Protein AF-A0A1I7W0Z1-F1 (afdb_monomer_lite)

Sequence (205 aa):
MALSQTERLINWLKEVAVRRSLVEHATKREFLQMMGTTKLHGCYRLYAGKTYGRLFWLLVAISTGVIFVIVLAELTKQYRAENITTQVKIVYDYADGPSLTICSHNPVRRNYIEELKRTTTFSDELLMYLLHIFLRPEGLVKMDVMDMDNLCDGERLLQDYMFTYKNFTVESFVKEARFCFKNLVIQSENSSSRSFNFFTYLVKD

Structure (mmCIF, N/CA/C/O backbone):
data_AF-A0A1I7W0Z1-F1
#
_entry.id   AF-A0A1I7W0Z1-F1
#
loop_
_atom_site.group_PDB
_atom_site.id
_atom_site.type_symbol
_atom_site.label_atom_id
_atom_site.label_alt_id
_atom_site.label_comp_id
_atom_site.label_asym_id
_atom_site.label_entity_id
_atom_site.label_seq_id
_atom_site.pdbx_PDB_ins_code
_atom_site.Cartn_x
_atom_site.Cartn_y
_atom_site.Cartn_z
_atom_site.occupancy
_atom_site.B_iso_or_equiv
_atom_site.auth_seq_id
_atom_site.auth_comp_id
_atom_site.auth_asym_id
_atom_site.auth_atom_id
_atom_site.pdbx_PDB_model_num
ATOM 1 N N . MET A 1 1 ? 79.165 5.172 -55.769 1.00 50.56 1 MET A N 1
ATOM 2 C CA . MET A 1 1 ? 78.633 6.527 -55.512 1.00 50.56 1 MET A CA 1
ATOM 3 C C . MET A 1 1 ? 77.780 6.430 -54.251 1.00 50.56 1 MET A C 1
ATOM 5 O O . MET A 1 1 ? 76.773 5.736 -54.281 1.00 50.56 1 MET A O 1
ATOM 9 N N . ALA A 1 2 ? 78.261 6.940 -53.112 1.00 60.88 2 ALA A N 1
ATOM 10 C CA . ALA A 1 2 ? 77.572 6.816 -51.824 1.00 60.88 2 ALA A CA 1
ATOM 11 C C . ALA A 1 2 ? 76.527 7.936 -51.693 1.00 60.88 2 ALA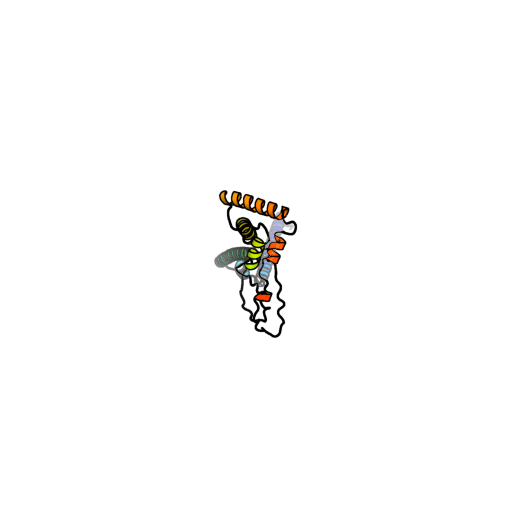 A C 1
ATOM 13 O O . ALA A 1 2 ? 76.875 9.101 -51.861 1.00 60.88 2 ALA A O 1
ATOM 14 N N . LEU A 1 3 ? 75.265 7.575 -51.437 1.00 63.72 3 LEU A N 1
ATOM 15 C CA . LEU A 1 3 ? 74.168 8.526 -51.210 1.00 63.72 3 LEU A CA 1
ATOM 16 C C . LEU A 1 3 ? 74.485 9.438 -50.018 1.00 63.72 3 LEU A C 1
ATOM 18 O O . LEU A 1 3 ? 74.957 8.969 -48.976 1.00 63.72 3 LEU A O 1
ATOM 22 N N . SER A 1 4 ? 74.198 10.729 -50.170 1.00 78.75 4 SER A N 1
ATOM 23 C CA . SER A 1 4 ? 74.398 11.721 -49.113 1.00 78.75 4 SER A CA 1
ATOM 24 C C . SER A 1 4 ? 73.475 11.438 -47.914 1.00 78.75 4 SER A C 1
ATOM 26 O O . SER A 1 4 ? 72.399 10.848 -48.046 1.00 78.75 4 SER A O 1
ATOM 28 N N . GLN A 1 5 ? 73.892 11.828 -46.704 1.00 79.81 5 GLN A N 1
ATOM 29 C CA . GLN A 1 5 ? 73.129 11.574 -45.466 1.00 79.81 5 GLN A CA 1
ATOM 30 C C . GLN A 1 5 ? 71.703 12.159 -45.511 1.00 79.81 5 GLN A C 1
ATOM 32 O O . GLN A 1 5 ? 70.774 11.590 -44.938 1.00 79.81 5 GLN A O 1
ATOM 37 N N . THR A 1 6 ? 71.511 13.256 -46.243 1.00 81.31 6 THR A N 1
ATOM 38 C CA . THR A 1 6 ? 70.214 13.907 -46.460 1.00 81.31 6 THR A CA 1
ATOM 39 C C . THR A 1 6 ? 69.279 13.066 -47.332 1.00 81.31 6 THR A C 1
ATOM 41 O O . THR A 1 6 ? 68.107 12.914 -46.995 1.00 81.31 6 THR A O 1
ATOM 44 N N . GLU A 1 7 ? 69.778 12.435 -48.396 1.00 84.94 7 GLU A N 1
ATOM 45 C CA . GLU A 1 7 ? 68.970 11.552 -49.252 1.00 84.94 7 GLU A CA 1
ATOM 46 C C . GLU A 1 7 ? 68.527 10.278 -48.516 1.00 84.94 7 GLU A C 1
ATOM 48 O O . GLU A 1 7 ? 67.415 9.788 -48.726 1.00 84.94 7 GLU A O 1
ATOM 53 N N . ARG A 1 8 ? 69.354 9.766 -47.592 1.00 83.38 8 ARG A N 1
ATOM 54 C CA . ARG A 1 8 ? 68.981 8.630 -46.727 1.00 83.38 8 ARG A CA 1
ATOM 55 C C . ARG A 1 8 ? 67.839 8.990 -45.773 1.00 83.38 8 ARG A C 1
ATOM 57 O O . ARG A 1 8 ? 66.911 8.198 -45.621 1.00 83.38 8 ARG A O 1
ATOM 64 N N . LEU A 1 9 ? 67.876 10.183 -45.179 1.00 86.19 9 LEU A N 1
ATOM 65 C CA . LEU A 1 9 ? 66.814 10.700 -44.306 1.00 86.19 9 LEU A CA 1
ATOM 66 C C . LEU A 1 9 ? 65.493 10.913 -45.057 1.00 86.19 9 LEU A C 1
ATOM 68 O O . LEU A 1 9 ? 64.436 10.518 -44.566 1.00 86.19 9 LEU A O 1
ATOM 72 N N . ILE A 1 10 ? 65.549 11.484 -46.263 1.00 88.12 10 ILE A N 1
ATOM 73 C CA . ILE A 1 10 ? 64.362 11.707 -47.101 1.00 88.12 10 ILE A CA 1
ATOM 74 C C . ILE A 1 10 ? 63.709 10.372 -47.486 1.00 88.12 10 ILE A C 1
ATOM 76 O O . ILE A 1 10 ? 62.490 10.224 -47.373 1.00 88.12 10 ILE A O 1
ATOM 80 N N . ASN A 1 11 ? 64.506 9.377 -47.884 1.00 88.88 11 ASN A N 1
ATOM 81 C CA . ASN A 1 11 ? 63.987 8.050 -48.215 1.00 88.88 11 ASN A CA 1
ATOM 82 C C . ASN A 1 11 ? 63.371 7.346 -47.000 1.00 88.88 11 ASN A C 1
ATOM 84 O O . ASN A 1 11 ? 62.296 6.763 -47.124 1.00 88.88 11 ASN A O 1
ATOM 88 N N . TRP A 1 12 ? 63.988 7.462 -45.821 1.00 90.00 12 TRP A N 1
ATOM 89 C CA . TRP A 1 12 ? 63.437 6.903 -44.586 1.00 90.00 12 TRP A CA 1
ATOM 90 C C . TRP A 1 12 ? 62.100 7.551 -44.197 1.00 90.00 12 TRP A C 1
ATOM 92 O O . TRP A 1 12 ? 61.138 6.847 -43.899 1.00 90.00 12 TRP A O 1
ATOM 102 N N . LEU A 1 13 ? 61.985 8.883 -44.273 1.00 90.38 13 LEU A N 1
ATOM 103 C CA . LEU A 1 13 ? 60.724 9.587 -44.000 1.00 90.38 13 LEU A CA 1
ATOM 104 C C . LEU A 1 13 ? 59.612 9.173 -44.969 1.00 90.38 13 LEU A C 1
ATOM 106 O O . LEU A 1 13 ? 58.466 8.981 -44.558 1.00 90.38 13 LEU A O 1
ATOM 110 N N . LYS A 1 14 ? 59.952 8.991 -46.249 1.00 90.12 14 LYS A N 1
ATOM 111 C CA . LYS A 1 14 ? 59.013 8.496 -47.259 1.00 90.12 14 LYS A CA 1
ATOM 112 C C . LYS A 1 14 ? 58.555 7.073 -46.936 1.00 90.12 14 LYS A C 1
ATOM 114 O O . LYS A 1 14 ? 57.367 6.779 -47.035 1.00 90.12 14 LYS A O 1
ATOM 119 N N . GLU A 1 15 ? 59.464 6.211 -46.492 1.00 91.31 15 GLU A N 1
ATOM 120 C CA . GLU A 1 15 ? 59.148 4.841 -46.086 1.00 91.31 15 GLU A CA 1
ATOM 121 C C . GLU A 1 15 ? 58.247 4.794 -44.841 1.00 91.31 15 GLU A C 1
ATOM 123 O O . GLU A 1 15 ? 57.275 4.037 -44.801 1.00 91.31 15 GLU A O 1
ATOM 128 N N . VAL A 1 16 ? 58.504 5.653 -43.850 1.00 90.00 16 VAL A N 1
ATOM 129 C CA . VAL A 1 16 ? 57.659 5.797 -42.655 1.00 90.00 16 VAL A CA 1
ATOM 130 C C . VAL A 1 16 ? 56.265 6.309 -43.022 1.00 90.00 16 VAL A C 1
ATOM 132 O O . VAL A 1 16 ? 55.270 5.777 -42.527 1.00 90.00 16 VAL A O 1
ATOM 135 N N . ALA A 1 17 ? 56.165 7.293 -43.919 1.00 89.50 17 ALA A N 1
ATOM 136 C CA . ALA A 1 17 ? 54.882 7.798 -44.402 1.00 89.50 17 ALA A CA 1
ATOM 137 C C . ALA A 1 17 ? 54.079 6.709 -45.136 1.00 89.50 17 ALA A C 1
ATOM 139 O O . ALA A 1 17 ? 52.883 6.544 -44.880 1.00 89.50 17 ALA A O 1
ATOM 140 N N . VAL A 1 18 ? 54.741 5.909 -45.980 1.00 91.69 18 VAL A N 1
ATOM 141 C CA . VAL A 1 18 ? 54.118 4.771 -46.672 1.00 91.69 18 VAL A CA 1
ATOM 142 C C . VAL A 1 18 ? 53.632 3.727 -45.667 1.00 91.69 18 VAL A C 1
ATOM 144 O O . VAL A 1 18 ? 52.461 3.350 -45.714 1.00 91.69 18 VAL A O 1
ATOM 147 N N . ARG A 1 19 ? 54.465 3.315 -44.700 1.00 88.94 19 ARG A N 1
ATOM 148 C CA . ARG A 1 19 ? 54.051 2.367 -43.648 1.00 88.94 19 ARG A CA 1
ATOM 149 C C . ARG A 1 19 ? 52.862 2.887 -42.844 1.00 88.94 19 ARG A C 1
ATOM 151 O O . ARG A 1 19 ? 51.922 2.136 -42.609 1.00 88.94 19 ARG A O 1
ATOM 158 N N . ARG A 1 20 ? 52.864 4.170 -42.471 1.00 88.06 20 ARG A N 1
ATOM 159 C CA . ARG A 1 20 ? 51.754 4.795 -41.738 1.00 88.06 20 ARG A CA 1
ATOM 160 C C . ARG A 1 20 ? 50.454 4.755 -42.538 1.00 88.06 20 ARG A C 1
ATOM 162 O O . ARG A 1 20 ? 49.429 4.359 -41.991 1.00 88.06 20 ARG A O 1
ATOM 169 N N . SER A 1 21 ? 50.507 5.094 -43.826 1.00 87.50 21 SER A N 1
ATOM 170 C CA . SER A 1 21 ? 49.330 5.036 -44.702 1.00 87.50 21 SER A CA 1
ATOM 171 C C . SER A 1 21 ? 48.784 3.609 -44.844 1.00 87.50 21 SER A C 1
ATOM 173 O O . SER A 1 21 ? 47.578 3.395 -44.742 1.00 87.50 21 SER A O 1
ATOM 175 N N . LEU A 1 22 ? 49.663 2.607 -44.981 1.00 88.50 22 LEU A N 1
ATOM 176 C CA . LEU A 1 22 ? 49.274 1.197 -45.068 1.00 88.50 22 LEU A CA 1
ATOM 177 C C . LEU A 1 22 ? 48.585 0.710 -43.786 1.00 88.50 22 LEU A C 1
ATOM 179 O O . LEU A 1 22 ? 47.553 0.046 -43.864 1.00 88.50 22 LEU A O 1
ATOM 183 N N . VAL A 1 23 ? 49.116 1.075 -42.614 1.00 90.56 23 VAL A N 1
ATOM 184 C CA . VAL A 1 23 ? 48.514 0.741 -41.312 1.00 90.56 23 VAL A CA 1
ATOM 185 C C . VAL A 1 23 ? 47.153 1.413 -41.142 1.00 90.56 23 VAL A C 1
ATOM 187 O O . VAL A 1 23 ? 46.212 0.773 -40.675 1.00 90.56 23 VAL A O 1
ATOM 190 N N . GLU A 1 24 ? 47.006 2.671 -41.552 1.00 88.62 24 GLU A N 1
ATOM 191 C CA . GLU A 1 24 ? 45.727 3.383 -41.486 1.00 88.62 24 GLU A CA 1
ATOM 192 C C . GLU A 1 24 ? 44.667 2.722 -42.381 1.00 88.62 24 GLU A C 1
ATOM 194 O O . GLU A 1 24 ? 43.537 2.479 -41.947 1.00 88.62 24 GLU A O 1
ATOM 199 N N . HIS A 1 25 ? 45.043 2.347 -43.607 1.00 86.81 25 HIS A N 1
ATOM 200 C CA . HIS A 1 25 ? 44.163 1.625 -44.524 1.00 86.81 25 HIS A CA 1
ATOM 201 C C . HIS A 1 25 ? 43.768 0.240 -43.998 1.00 86.81 25 HIS A C 1
ATOM 203 O O . HIS A 1 25 ? 42.590 -0.118 -44.076 1.00 86.81 25 HIS A O 1
ATOM 209 N N . ALA A 1 26 ? 44.716 -0.515 -43.435 1.00 88.19 26 ALA A N 1
ATOM 210 C CA . ALA A 1 26 ? 44.447 -1.816 -42.826 1.00 88.19 26 ALA A CA 1
ATOM 211 C C . ALA A 1 26 ? 43.487 -1.680 -41.634 1.00 88.19 26 ALA A C 1
ATOM 213 O O . ALA A 1 26 ? 42.441 -2.322 -41.607 1.00 88.19 26 ALA A O 1
ATOM 214 N N . THR A 1 27 ? 43.768 -0.759 -40.710 1.00 86.94 27 THR A N 1
ATOM 215 C CA . THR A 1 27 ? 42.921 -0.509 -39.531 1.00 86.94 27 THR A CA 1
ATOM 216 C C . THR A 1 27 ? 41.501 -0.104 -39.926 1.00 86.94 27 THR A C 1
ATOM 218 O O . THR A 1 27 ? 40.523 -0.609 -39.377 1.00 86.94 27 THR A O 1
ATOM 221 N N . LYS A 1 28 ? 41.357 0.779 -40.921 1.00 86.00 28 LYS A N 1
ATOM 222 C CA . LYS A 1 28 ? 40.045 1.215 -41.417 1.00 86.00 28 LYS A CA 1
ATOM 223 C C . LYS A 1 28 ? 39.255 0.068 -42.049 1.00 86.00 28 LYS A C 1
ATOM 225 O O . LYS A 1 28 ? 38.035 0.018 -41.896 1.00 86.00 28 LYS A O 1
ATOM 230 N N . ARG A 1 29 ? 39.932 -0.840 -42.755 1.00 86.31 29 ARG A N 1
ATOM 231 C CA . ARG A 1 29 ? 39.316 -2.031 -43.350 1.00 86.31 29 ARG A CA 1
ATOM 232 C C . ARG A 1 29 ? 38.782 -2.971 -42.271 1.00 86.31 29 ARG A C 1
ATOM 234 O O . ARG A 1 29 ? 37.608 -3.325 -42.333 1.00 86.31 29 ARG A O 1
ATOM 241 N N . GLU A 1 30 ? 39.603 -3.301 -41.277 1.00 88.25 30 GLU A N 1
ATOM 242 C CA . GLU A 1 30 ? 39.202 -4.168 -40.160 1.00 88.25 30 GLU A CA 1
ATOM 243 C C . GLU A 1 30 ? 38.035 -3.563 -39.371 1.00 88.25 30 GLU A C 1
ATOM 245 O O . GLU A 1 30 ? 37.048 -4.237 -39.079 1.00 88.25 30 GLU A O 1
ATOM 250 N N . PHE A 1 31 ? 38.080 -2.254 -39.108 1.00 85.75 31 PHE A N 1
ATOM 251 C CA . PHE A 1 31 ? 36.999 -1.553 -38.422 1.00 85.75 31 PHE A CA 1
ATOM 252 C C . PHE A 1 31 ? 35.683 -1.583 -39.215 1.00 85.75 31 PHE A C 1
ATOM 254 O O . PHE A 1 31 ? 34.622 -1.849 -38.655 1.00 85.75 31 PHE A O 1
ATOM 261 N N . LEU A 1 32 ? 35.722 -1.357 -40.533 1.00 85.00 32 LEU A N 1
ATOM 262 C CA . LEU A 1 32 ? 34.527 -1.446 -41.382 1.00 85.00 32 LEU A CA 1
ATOM 263 C C . LEU A 1 32 ? 33.968 -2.872 -41.453 1.00 85.00 32 LEU A C 1
ATOM 265 O O . LEU A 1 32 ? 32.748 -3.038 -41.488 1.00 85.00 32 LEU A O 1
ATOM 269 N N . GLN A 1 33 ? 34.836 -3.885 -41.444 1.00 86.00 33 GLN A N 1
ATOM 270 C CA . GLN A 1 33 ? 34.437 -5.288 -41.400 1.00 86.00 33 GLN A CA 1
ATOM 271 C C . GLN A 1 33 ? 33.756 -5.626 -40.070 1.00 86.00 33 GLN A C 1
ATOM 273 O O . GLN A 1 33 ? 32.648 -6.163 -40.072 1.00 86.00 33 GLN A O 1
ATOM 278 N N . MET A 1 34 ? 34.346 -5.222 -38.942 1.00 85.50 34 MET A N 1
ATOM 279 C CA . MET A 1 34 ? 33.730 -5.356 -37.621 1.00 85.50 34 MET A CA 1
ATOM 280 C C . MET A 1 34 ? 32.349 -4.689 -37.602 1.00 85.50 34 MET A C 1
ATOM 282 O O . MET A 1 34 ? 31.354 -5.344 -37.300 1.00 85.50 34 MET A O 1
ATOM 286 N N . MET A 1 35 ? 32.254 -3.430 -38.037 1.00 83.62 35 MET A N 1
ATOM 287 C CA . MET A 1 35 ? 30.996 -2.676 -38.063 1.00 83.62 35 MET A CA 1
ATOM 288 C C . MET A 1 35 ? 29.938 -3.286 -38.987 1.00 83.62 35 MET A C 1
ATOM 290 O O . MET A 1 35 ? 28.754 -3.229 -38.661 1.00 83.62 35 MET A O 1
ATOM 294 N N . GLY A 1 36 ? 30.345 -3.907 -40.097 1.00 78.62 36 GLY A N 1
ATOM 295 C CA . GLY A 1 36 ? 29.452 -4.646 -40.994 1.00 78.62 36 GLY A CA 1
ATOM 296 C C . GLY A 1 36 ? 28.917 -5.955 -40.402 1.00 78.62 36 GLY A C 1
ATOM 297 O O . GLY A 1 36 ? 27.823 -6.379 -40.763 1.00 78.62 36 GLY A O 1
ATOM 298 N N . THR A 1 37 ? 29.653 -6.575 -39.476 1.00 85.12 37 THR A N 1
ATOM 299 C CA . THR A 1 37 ? 29.233 -7.815 -38.791 1.00 85.12 37 THR A CA 1
ATOM 300 C C . THR A 1 37 ? 28.466 -7.579 -37.489 1.00 85.12 37 THR A C 1
ATOM 302 O O . THR A 1 37 ? 27.793 -8.487 -36.996 1.00 85.12 37 THR A O 1
ATOM 305 N N . THR A 1 38 ? 28.537 -6.372 -36.920 1.00 86.06 38 THR A N 1
ATOM 306 C CA . THR A 1 38 ? 27.815 -6.057 -35.682 1.00 86.06 38 THR A CA 1
ATOM 307 C C . THR A 1 38 ? 26.298 -6.063 -35.875 1.00 86.06 38 THR A C 1
ATOM 309 O O . THR A 1 38 ? 25.773 -5.766 -36.946 1.00 86.06 38 THR A O 1
ATOM 312 N N . LYS A 1 39 ? 25.566 -6.351 -34.792 1.00 85.44 39 LYS A N 1
ATOM 313 C CA . LYS A 1 39 ? 24.100 -6.217 -34.743 1.00 85.44 39 LYS A CA 1
ATOM 314 C C . LYS A 1 39 ? 23.635 -4.769 -34.534 1.00 85.44 39 LYS A C 1
ATOM 316 O O . LYS A 1 39 ? 22.434 -4.516 -34.521 1.00 85.44 39 LYS A O 1
ATOM 321 N N . LEU A 1 40 ? 24.567 -3.827 -34.365 1.00 81.50 40 LEU A N 1
ATOM 322 C CA . LEU A 1 40 ? 24.251 -2.418 -34.163 1.00 81.50 40 LEU A CA 1
ATOM 323 C C . LEU A 1 40 ? 23.758 -1.803 -35.474 1.00 81.50 40 LEU A C 1
ATOM 325 O O . LEU A 1 40 ? 24.489 -1.687 -36.461 1.00 81.50 40 LEU A O 1
ATOM 329 N N . HIS A 1 41 ? 22.492 -1.399 -35.484 1.00 82.00 41 HIS A N 1
ATOM 330 C CA . HIS A 1 41 ? 21.875 -0.818 -36.665 1.00 82.00 41 HIS A CA 1
ATOM 331 C C . HIS A 1 41 ? 22.458 0.573 -36.962 1.00 82.00 41 HIS A C 1
ATOM 333 O O . HIS A 1 41 ? 22.621 1.399 -36.071 1.00 82.00 41 HIS A O 1
ATOM 339 N N . GLY A 1 42 ? 22.774 0.854 -38.229 1.00 78.75 42 GLY A N 1
ATOM 340 C CA . GLY A 1 42 ? 23.231 2.181 -38.671 1.00 78.75 42 GLY A CA 1
ATOM 341 C C . GLY A 1 42 ? 24.720 2.484 -38.446 1.00 78.75 42 GLY A C 1
ATOM 342 O O . GLY A 1 42 ? 25.258 3.359 -39.123 1.00 78.75 42 GLY A O 1
ATOM 343 N N . CYS A 1 43 ? 25.419 1.709 -37.611 1.00 80.44 43 CYS A N 1
ATOM 344 C CA . CYS A 1 43 ? 26.856 1.837 -37.355 1.00 80.44 43 CYS A CA 1
ATOM 345 C C . CYS A 1 43 ? 27.696 1.772 -38.640 1.00 80.44 43 CYS A C 1
ATOM 347 O O . CYS A 1 43 ? 28.477 2.677 -38.919 1.00 80.44 43 CYS A O 1
ATOM 349 N N . TYR A 1 44 ? 27.475 0.773 -39.497 1.00 83.50 44 TYR A N 1
ATOM 350 C CA . TYR A 1 44 ? 28.172 0.680 -40.785 1.00 83.50 44 TYR A CA 1
ATOM 351 C C . TYR A 1 44 ? 27.911 1.896 -41.698 1.00 83.50 44 TYR A C 1
ATOM 353 O O . TYR A 1 44 ? 28.828 2.403 -42.343 1.00 83.50 44 TYR A O 1
ATOM 361 N N . ARG A 1 45 ? 26.675 2.416 -41.719 1.00 83.38 45 ARG A N 1
ATOM 362 C CA . ARG A 1 45 ? 26.270 3.548 -42.577 1.00 83.38 45 ARG A CA 1
ATOM 363 C C . ARG A 1 45 ? 26.910 4.867 -42.149 1.00 83.38 45 ARG A C 1
ATOM 365 O O . ARG A 1 45 ? 27.209 5.699 -43.003 1.00 83.38 45 ARG A O 1
ATOM 372 N N . LEU A 1 46 ? 27.181 5.024 -40.855 1.00 84.38 46 LEU A N 1
ATOM 373 C CA . LEU A 1 46 ? 27.906 6.168 -40.314 1.00 84.38 46 LEU A CA 1
ATOM 374 C C . LEU A 1 46 ? 29.352 6.219 -40.843 1.00 84.38 46 LEU A C 1
ATOM 376 O O . LEU A 1 46 ? 29.828 7.262 -41.296 1.00 84.38 46 LEU A O 1
ATOM 380 N N . TYR A 1 47 ? 30.045 5.079 -40.856 1.00 79.88 47 TYR A N 1
ATOM 381 C CA . TYR A 1 47 ? 31.457 5.027 -41.242 1.00 79.88 47 TYR A CA 1
ATOM 382 C C . TYR A 1 47 ? 31.675 4.876 -42.755 1.00 79.88 47 TYR A C 1
ATOM 384 O O . TYR A 1 47 ? 32.577 5.521 -43.296 1.00 79.88 47 TYR A O 1
ATOM 392 N N . ALA A 1 48 ? 30.837 4.110 -43.459 1.00 81.62 48 ALA A N 1
ATOM 393 C CA . ALA A 1 48 ? 30.951 3.873 -44.903 1.00 81.62 48 ALA A CA 1
ATOM 394 C C . ALA A 1 48 ? 30.224 4.917 -45.785 1.00 81.62 48 ALA A C 1
ATOM 396 O O . ALA A 1 48 ? 30.393 4.916 -47.003 1.00 81.62 48 ALA A O 1
ATOM 397 N N . GLY A 1 49 ? 29.407 5.803 -45.202 1.00 76.12 49 GLY A N 1
ATOM 398 C CA . GLY A 1 49 ? 28.591 6.773 -45.942 1.00 76.12 49 GLY A CA 1
ATOM 399 C C . GLY A 1 49 ? 29.362 7.955 -46.555 1.00 76.12 49 GLY A C 1
ATOM 400 O O . GLY A 1 49 ? 30.389 8.391 -46.034 1.00 76.12 49 GLY A O 1
ATOM 401 N N . LYS A 1 50 ? 28.817 8.520 -47.648 1.00 83.62 50 LYS A N 1
ATOM 402 C CA . LYS A 1 50 ? 29.242 9.813 -48.234 1.00 83.62 50 LYS A CA 1
ATOM 403 C C . LYS A 1 50 ? 28.930 10.974 -47.278 1.00 83.62 50 LYS A C 1
ATOM 405 O O . LYS A 1 50 ? 28.041 10.843 -46.444 1.00 83.62 50 LYS A O 1
ATOM 410 N N . THR A 1 51 ? 29.595 12.121 -47.431 1.00 81.50 51 THR A N 1
ATOM 411 C CA . THR A 1 51 ? 29.591 13.252 -46.475 1.00 81.50 51 THR A CA 1
ATOM 412 C C . THR A 1 51 ? 28.202 13.635 -45.940 1.00 81.50 51 THR A C 1
ATOM 414 O O . THR A 1 51 ? 27.992 13.604 -44.730 1.00 81.50 51 THR A O 1
ATOM 417 N N . TYR A 1 52 ? 27.222 13.900 -46.812 1.00 86.50 52 TYR A N 1
ATOM 418 C CA . TYR A 1 52 ? 25.853 14.243 -46.390 1.00 86.50 52 TYR A CA 1
ATOM 419 C C . TYR A 1 52 ? 25.108 13.075 -45.730 1.00 86.50 52 TYR A C 1
ATOM 421 O O . TYR A 1 52 ? 24.425 13.259 -44.725 1.00 86.50 52 TYR A O 1
ATOM 429 N N . GLY A 1 53 ? 25.280 11.856 -46.248 1.00 84.94 53 GLY A N 1
ATOM 430 C CA . GLY A 1 53 ? 24.693 10.655 -45.653 1.00 84.94 53 GLY A CA 1
ATOM 431 C C . GLY A 1 53 ? 25.264 10.366 -44.264 1.00 84.94 53 GLY A C 1
ATOM 432 O O . GLY A 1 53 ? 24.519 10.001 -43.361 1.00 84.94 53 GLY A O 1
ATOM 433 N N . ARG A 1 54 ? 26.567 10.591 -44.062 1.00 85.25 54 ARG A N 1
ATOM 434 C CA . ARG A 1 54 ? 27.224 10.447 -42.760 1.00 85.25 54 ARG A CA 1
ATOM 435 C C . ARG A 1 54 ? 26.648 11.422 -41.735 1.00 85.25 54 ARG A C 1
ATOM 437 O O . ARG A 1 54 ? 26.359 10.995 -40.625 1.00 85.25 54 ARG A O 1
ATOM 444 N N . LEU A 1 55 ? 26.453 12.691 -42.102 1.00 88.81 55 LEU A N 1
ATOM 445 C CA . LEU A 1 55 ? 25.845 13.688 -41.212 1.00 88.81 55 LEU A CA 1
ATOM 446 C C . LEU A 1 55 ? 24.408 13.314 -40.835 1.00 88.81 55 LEU A C 1
ATOM 448 O O . LEU A 1 55 ? 24.055 13.366 -39.661 1.00 88.81 55 LEU A O 1
ATOM 452 N N . PHE A 1 56 ? 23.604 12.867 -41.802 1.00 90.88 56 PHE A N 1
ATOM 453 C CA . PHE A 1 56 ? 22.251 12.382 -41.532 1.00 90.88 56 PHE A CA 1
ATOM 454 C C . PHE A 1 56 ? 22.250 11.212 -40.534 1.00 90.88 56 PHE A C 1
ATOM 456 O O . PHE A 1 56 ? 21.571 11.272 -39.512 1.00 90.88 56 PHE A O 1
ATOM 463 N N . TRP A 1 57 ? 23.056 10.174 -40.780 1.00 89.25 57 TRP A N 1
ATOM 464 C CA . TRP A 1 57 ? 23.131 9.014 -39.884 1.00 89.25 57 TRP A CA 1
ATOM 465 C C . TRP A 1 57 ? 23.708 9.359 -38.508 1.00 89.25 57 TRP A C 1
ATOM 467 O O . TRP A 1 57 ? 23.306 8.749 -37.520 1.00 89.25 57 TRP A O 1
ATOM 477 N N . LEU A 1 58 ? 24.593 10.356 -38.423 1.00 89.50 58 LEU A N 1
ATOM 478 C CA . LEU A 1 58 ? 25.093 10.881 -37.153 1.00 89.50 58 LEU A CA 1
ATOM 479 C C . LEU A 1 58 ? 23.955 11.511 -36.338 1.00 89.50 58 LEU A C 1
ATOM 481 O O . LEU A 1 58 ? 23.790 11.180 -35.167 1.00 89.50 58 LEU A O 1
ATOM 485 N N . LEU A 1 59 ? 23.139 12.370 -36.957 1.00 92.62 59 LEU A N 1
ATOM 486 C CA . LEU A 1 59 ? 21.996 13.003 -36.291 1.00 92.62 59 LEU A CA 1
ATOM 487 C C . LEU A 1 59 ? 20.956 11.972 -35.836 1.00 92.62 59 LEU A C 1
ATOM 489 O O . LEU A 1 59 ? 20.435 12.065 -34.723 1.00 92.62 59 LEU A O 1
ATOM 493 N N . VAL A 1 60 ? 20.688 10.954 -36.658 1.00 92.19 60 VAL A N 1
ATOM 494 C CA . VAL A 1 60 ? 19.788 9.846 -36.298 1.00 92.19 60 VAL A CA 1
ATOM 495 C C . VAL A 1 60 ? 20.340 9.046 -35.114 1.00 92.19 60 VAL A C 1
ATOM 497 O O . VAL A 1 60 ? 19.595 8.735 -34.188 1.00 92.19 60 VAL A O 1
ATOM 500 N N . ALA A 1 61 ? 21.642 8.751 -35.090 1.00 91.19 61 ALA A N 1
ATOM 501 C CA . ALA A 1 61 ? 22.262 8.031 -33.978 1.00 91.19 61 ALA A CA 1
ATOM 502 C C . ALA A 1 61 ? 22.212 8.836 -32.668 1.00 91.19 61 ALA A C 1
ATOM 504 O O . ALA A 1 61 ? 21.857 8.287 -31.626 1.00 91.19 61 ALA A O 1
ATOM 505 N N . ILE A 1 62 ? 22.507 10.140 -32.726 1.00 93.38 62 ILE A N 1
ATOM 506 C CA . ILE A 1 62 ? 22.464 11.028 -31.555 1.00 93.38 62 ILE A CA 1
ATOM 507 C C . ILE A 1 62 ? 21.032 11.154 -31.025 1.00 93.38 62 ILE A C 1
ATOM 509 O O . ILE A 1 62 ? 20.803 10.957 -29.834 1.00 93.38 62 ILE A O 1
ATOM 513 N N . SER A 1 63 ? 20.062 11.436 -31.898 1.00 95.12 63 SER A N 1
ATOM 514 C CA . SER A 1 63 ? 18.653 11.568 -31.498 1.00 95.12 63 SER A CA 1
ATOM 515 C C . SER A 1 63 ? 18.098 10.273 -30.903 1.00 95.12 63 SER A C 1
ATOM 517 O O . SER A 1 63 ? 17.479 10.307 -29.842 1.00 95.12 63 SER A O 1
ATOM 519 N N . THR A 1 64 ? 18.388 9.124 -31.519 1.00 93.69 64 THR A N 1
ATOM 520 C CA . THR A 1 64 ? 17.980 7.814 -30.988 1.00 93.69 64 THR A CA 1
ATOM 521 C C . THR A 1 64 ? 18.629 7.538 -29.632 1.00 93.69 64 THR A C 1
ATOM 523 O O . THR A 1 64 ? 17.956 7.065 -28.720 1.00 93.69 64 THR A O 1
ATOM 526 N N . GLY A 1 65 ? 19.911 7.879 -29.463 1.00 93.19 65 GLY A N 1
ATOM 527 C CA . GLY A 1 65 ? 20.611 7.754 -28.184 1.00 93.19 65 GLY A CA 1
ATOM 528 C C . GLY A 1 65 ? 19.984 8.608 -27.080 1.00 93.19 65 GLY A C 1
ATOM 529 O O . GLY A 1 65 ? 19.778 8.119 -25.972 1.00 93.19 65 GLY A O 1
ATOM 530 N N . VAL A 1 66 ? 19.609 9.853 -27.387 1.00 96.62 66 VAL A N 1
ATOM 531 C CA . VAL A 1 66 ? 18.934 10.751 -26.433 1.00 96.62 66 VAL A CA 1
ATOM 532 C C . VAL A 1 66 ? 17.574 10.186 -26.020 1.00 96.62 66 VAL A C 1
ATOM 534 O O . VAL A 1 66 ? 17.296 10.081 -24.827 1.00 96.62 66 VAL A O 1
ATOM 537 N N . ILE A 1 67 ? 16.750 9.765 -26.985 1.00 96.62 67 ILE A N 1
ATOM 538 C CA . ILE A 1 67 ? 15.436 9.162 -26.709 1.00 96.62 67 ILE A CA 1
ATOM 539 C C . ILE A 1 67 ? 15.595 7.903 -25.852 1.00 96.62 67 ILE A C 1
ATOM 541 O O . ILE A 1 67 ? 14.868 7.727 -24.877 1.00 96.62 67 ILE A O 1
ATOM 545 N N . PHE A 1 68 ? 16.573 7.054 -26.172 1.00 96.31 68 PHE A N 1
ATOM 546 C CA . PHE A 1 68 ? 16.843 5.832 -25.420 1.00 96.31 68 PHE A CA 1
ATOM 547 C C . PHE A 1 68 ? 17.177 6.118 -23.950 1.00 96.31 68 PHE A C 1
ATOM 549 O O . PHE A 1 68 ? 16.614 5.480 -23.064 1.00 96.31 68 PHE A O 1
ATOM 556 N N . VAL A 1 69 ? 18.033 7.110 -23.677 1.00 96.75 69 VAL A N 1
ATOM 557 C CA . VAL A 1 69 ? 18.376 7.510 -22.301 1.00 96.75 69 VAL A CA 1
ATOM 558 C C . VAL A 1 69 ? 17.155 8.050 -21.553 1.00 96.75 69 VAL A C 1
ATOM 560 O O . VAL A 1 69 ? 16.954 7.696 -20.392 1.00 96.75 69 VAL A O 1
ATOM 563 N N . ILE A 1 70 ? 16.317 8.862 -22.207 1.00 96.69 70 ILE A N 1
ATOM 564 C CA . ILE A 1 70 ? 15.085 9.398 -21.604 1.00 96.69 70 ILE A CA 1
ATOM 565 C C . ILE A 1 70 ? 14.133 8.260 -21.219 1.00 96.69 70 ILE A C 1
ATOM 567 O O . ILE A 1 70 ? 13.668 8.205 -20.081 1.00 96.69 70 ILE A O 1
ATOM 571 N N . VAL A 1 71 ? 13.875 7.328 -22.140 1.00 97.00 71 VAL A N 1
ATOM 572 C CA . VAL A 1 71 ? 12.994 6.176 -21.893 1.00 97.00 71 VAL A CA 1
ATOM 573 C C . VAL A 1 71 ? 13.546 5.298 -20.772 1.00 97.00 71 VAL A C 1
ATOM 575 O O . VAL A 1 71 ? 12.798 4.885 -19.889 1.00 97.00 71 VAL A O 1
ATOM 578 N N . LEU A 1 72 ? 14.856 5.047 -20.762 1.00 96.50 72 LEU A N 1
ATOM 579 C CA . LEU A 1 72 ? 15.494 4.249 -19.720 1.00 96.50 72 LEU A CA 1
ATOM 580 C C . LEU A 1 72 ? 15.366 4.907 -18.339 1.00 96.50 72 LEU A C 1
ATOM 582 O O . LEU A 1 72 ? 15.094 4.223 -17.350 1.00 96.50 72 LEU A O 1
ATOM 586 N N . ALA A 1 73 ? 15.527 6.231 -18.263 1.00 95.38 73 ALA A N 1
ATOM 587 C CA . ALA A 1 73 ? 15.347 6.979 -17.024 1.00 95.38 73 ALA A CA 1
ATOM 588 C C . ALA A 1 73 ? 13.902 6.888 -16.512 1.00 95.38 73 ALA A C 1
ATOM 590 O O . ALA A 1 73 ? 13.690 6.682 -15.317 1.00 95.38 73 ALA A O 1
ATOM 591 N N . GLU A 1 74 ? 12.915 6.989 -17.403 1.00 93.69 74 GLU A N 1
ATOM 592 C CA . GLU A 1 74 ? 11.499 6.902 -17.042 1.00 93.69 74 GLU A CA 1
ATOM 593 C C . GLU A 1 74 ? 11.108 5.496 -16.567 1.00 93.69 74 GLU A C 1
ATOM 595 O O . GLU A 1 74 ? 10.502 5.347 -15.508 1.00 93.69 74 GLU A O 1
ATOM 600 N N . LEU A 1 75 ? 11.556 4.450 -17.268 1.00 93.56 75 LEU A N 1
ATOM 601 C CA . LEU A 1 75 ? 11.370 3.063 -16.830 1.00 93.56 75 LEU A CA 1
ATOM 602 C C . LEU A 1 75 ? 12.013 2.808 -15.462 1.00 93.56 75 LEU A C 1
ATOM 604 O O . LEU A 1 75 ? 11.425 2.145 -14.612 1.00 93.56 75 LEU A O 1
ATOM 608 N N . THR A 1 76 ? 13.197 3.375 -15.219 1.00 93.06 76 THR A N 1
ATOM 609 C CA . THR A 1 76 ? 13.880 3.253 -13.922 1.00 93.06 76 THR A CA 1
ATOM 610 C C . THR A 1 76 ? 13.089 3.937 -12.807 1.00 93.06 76 THR A C 1
ATOM 612 O O . THR A 1 76 ? 13.008 3.402 -11.700 1.00 93.06 76 THR A O 1
ATOM 615 N N . LYS A 1 77 ? 12.484 5.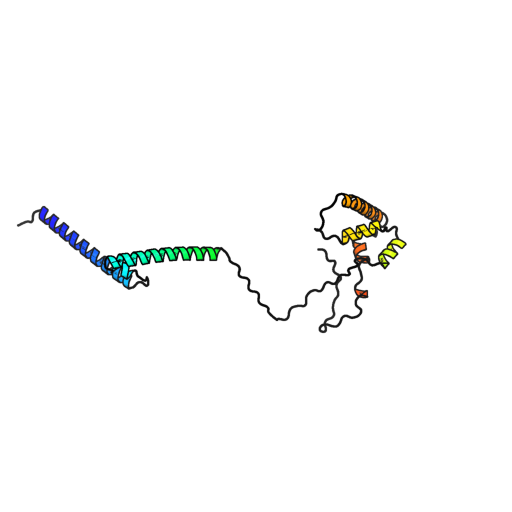102 -13.077 1.00 90.50 77 LYS A N 1
ATOM 616 C CA . LYS A 1 77 ? 11.601 5.780 -12.117 1.00 90.50 77 LYS A CA 1
ATOM 617 C C . LYS A 1 77 ? 10.363 4.947 -11.816 1.00 90.50 77 LYS A C 1
ATOM 619 O O . LYS A 1 77 ? 10.063 4.745 -10.647 1.00 90.50 77 LYS A O 1
ATOM 624 N N . GLN A 1 78 ? 9.688 4.432 -12.843 1.00 86.62 78 GLN A N 1
ATOM 625 C CA . GLN A 1 78 ? 8.489 3.605 -12.671 1.00 86.62 78 GLN A CA 1
ATOM 626 C C . GLN A 1 78 ? 8.788 2.309 -11.912 1.00 86.62 78 GLN A C 1
ATOM 628 O O . GLN A 1 78 ? 8.010 1.916 -11.050 1.00 86.62 78 GLN A O 1
ATOM 633 N N . TYR A 1 79 ? 9.941 1.686 -12.169 1.00 87.56 79 TYR A N 1
ATOM 634 C CA . TYR A 1 79 ? 10.392 0.511 -11.426 1.00 87.56 79 TYR A CA 1
ATOM 635 C C . TYR A 1 79 ? 10.636 0.822 -9.941 1.00 87.56 79 TYR A C 1
ATOM 637 O O . TYR A 1 79 ? 10.227 0.058 -9.075 1.00 87.56 79 TYR A O 1
ATOM 645 N N . ARG A 1 80 ? 11.264 1.966 -9.632 1.00 88.56 80 ARG A N 1
ATOM 646 C CA . ARG A 1 80 ? 11.491 2.409 -8.244 1.00 88.56 80 ARG A CA 1
ATOM 647 C C . ARG A 1 80 ? 10.235 2.905 -7.536 1.00 88.56 80 ARG A C 1
ATOM 649 O O . ARG A 1 80 ? 10.231 2.951 -6.315 1.00 88.56 80 ARG A O 1
ATOM 656 N N . ALA A 1 81 ? 9.212 3.318 -8.279 1.00 85.31 81 ALA A N 1
ATOM 657 C CA . ALA A 1 81 ? 7.967 3.820 -7.711 1.00 85.31 81 ALA A CA 1
ATOM 658 C C . ALA A 1 81 ? 7.111 2.714 -7.069 1.00 85.31 81 ALA A C 1
ATOM 660 O O . ALA A 1 81 ? 6.102 3.043 -6.457 1.00 85.31 81 ALA A O 1
ATOM 661 N N . GLU A 1 82 ? 7.505 1.435 -7.201 1.00 78.25 82 GLU A N 1
ATOM 662 C CA . GLU A 1 82 ? 6.832 0.280 -6.586 1.00 78.25 82 GLU A CA 1
ATOM 663 C C . GLU A 1 82 ? 5.307 0.325 -6.771 1.00 78.25 82 GLU A C 1
ATOM 665 O O . GLU A 1 82 ? 4.539 0.062 -5.849 1.00 78.25 82 GLU A O 1
ATOM 670 N N . ASN A 1 83 ? 4.853 0.702 -7.971 1.00 77.94 83 ASN A N 1
ATOM 671 C CA . ASN A 1 83 ? 3.432 0.907 -8.233 1.00 77.94 83 ASN A CA 1
ATOM 672 C C . ASN A 1 83 ? 2.643 -0.383 -7.957 1.00 77.94 83 ASN A C 1
ATOM 674 O O . ASN A 1 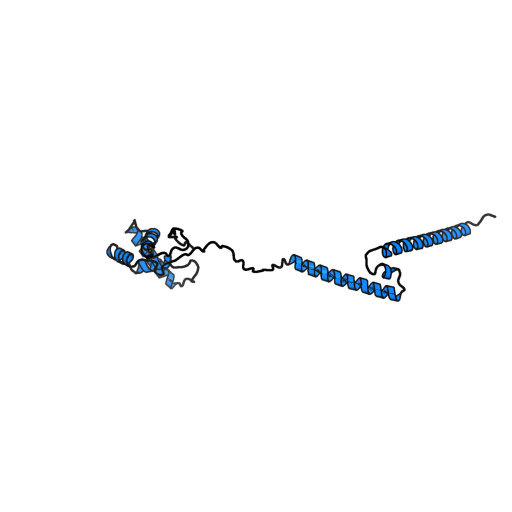83 ? 2.721 -1.357 -8.710 1.00 77.94 83 ASN A O 1
ATOM 678 N N . ILE A 1 84 ? 1.852 -0.369 -6.884 1.00 78.62 84 ILE A N 1
ATOM 679 C CA . ILE A 1 84 ? 0.989 -1.483 -6.503 1.00 78.62 84 ILE A CA 1
ATOM 680 C C . ILE A 1 84 ? -0.247 -1.444 -7.397 1.00 78.62 84 ILE A C 1
ATOM 682 O O . ILE A 1 84 ? -1.033 -0.498 -7.357 1.00 78.62 84 ILE A O 1
ATOM 686 N N . THR A 1 85 ? -0.436 -2.490 -8.197 1.00 78.25 85 THR A N 1
ATOM 687 C CA . THR A 1 85 ? -1.688 -2.704 -8.928 1.00 78.25 85 THR A CA 1
ATOM 688 C C . THR A 1 85 ? -2.535 -3.703 -8.155 1.00 78.25 85 THR A C 1
ATOM 690 O O . THR A 1 85 ? -2.122 -4.836 -7.915 1.00 78.25 85 THR A O 1
ATOM 693 N N . THR A 1 86 ? -3.720 -3.282 -7.718 1.00 81.94 86 THR A N 1
ATOM 694 C CA . THR A 1 86 ? -4.666 -4.162 -7.031 1.00 81.94 86 THR A CA 1
ATOM 695 C C . THR A 1 86 ? -5.620 -4.767 -8.056 1.00 81.94 86 THR A C 1
ATOM 697 O O . THR A 1 86 ? -6.294 -4.059 -8.801 1.00 81.94 86 THR A O 1
ATOM 700 N N . GLN A 1 87 ? -5.673 -6.097 -8.121 1.00 80.25 87 GLN A N 1
ATOM 701 C CA . GLN A 1 87 ? -6.679 -6.818 -8.901 1.00 80.25 87 GLN A CA 1
ATOM 702 C C . GLN A 1 87 ? -7.612 -7.547 -7.942 1.00 80.25 87 GLN A C 1
ATOM 704 O O . GLN A 1 87 ? -7.170 -8.373 -7.146 1.00 80.25 87 GLN A O 1
ATOM 709 N N . VAL A 1 88 ? -8.905 -7.240 -8.017 1.00 86.94 88 VAL A N 1
ATOM 710 C CA . VAL A 1 88 ? -9.933 -7.917 -7.223 1.00 86.94 88 VAL A CA 1
ATOM 711 C C . VAL A 1 88 ? -10.507 -9.052 -8.058 1.00 86.94 88 VAL A C 1
ATOM 713 O O . VAL A 1 88 ? -11.083 -8.821 -9.120 1.00 86.94 88 VAL A O 1
ATOM 716 N N . LYS A 1 89 ? -10.358 -10.286 -7.577 1.00 85.12 89 LYS A N 1
ATOM 717 C CA . LYS A 1 89 ? -10.979 -11.469 -8.173 1.00 85.12 89 LYS A CA 1
ATOM 718 C C . LYS A 1 89 ? -11.960 -12.063 -7.176 1.00 85.12 89 LYS A C 1
ATOM 720 O O . LYS A 1 89 ? -11.579 -12.396 -6.059 1.00 85.12 89 LYS A O 1
ATOM 725 N N . ILE A 1 90 ? -13.209 -12.224 -7.599 1.00 83.00 90 ILE A N 1
ATOM 726 C CA . ILE A 1 90 ? -14.215 -12.946 -6.823 1.00 83.00 90 ILE A CA 1
ATOM 727 C C . ILE A 1 90 ? -14.030 -14.434 -7.121 1.00 83.00 90 ILE A C 1
ATOM 729 O O . ILE A 1 90 ? -14.138 -14.861 -8.272 1.00 83.00 90 ILE A O 1
ATOM 733 N N . VAL A 1 91 ? -13.695 -15.205 -6.091 1.00 83.56 91 VAL A N 1
ATOM 734 C CA . VAL A 1 91 ? -13.585 -16.664 -6.152 1.00 83.56 91 VAL A CA 1
ATOM 735 C C . VAL A 1 91 ? -14.745 -17.241 -5.354 1.00 83.56 91 VAL A C 1
ATOM 737 O O . VAL A 1 91 ? -14.938 -16.877 -4.198 1.00 83.56 91 VAL A O 1
ATOM 740 N N . TYR A 1 92 ? -15.526 -18.113 -5.987 1.00 77.56 92 TYR A N 1
ATOM 741 C CA . TYR A 1 92 ? -16.617 -18.836 -5.341 1.00 77.56 92 TYR A CA 1
ATOM 742 C C . TYR A 1 92 ? -16.083 -20.195 -4.886 1.00 77.56 92 TYR A C 1
ATOM 744 O O . TYR A 1 92 ? -16.097 -21.153 -5.655 1.00 77.56 92 TYR A O 1
ATOM 752 N N . ASP A 1 93 ? -15.555 -20.242 -3.667 1.00 81.88 93 ASP A N 1
ATOM 753 C CA . ASP A 1 93 ? -15.149 -21.475 -2.985 1.00 81.88 93 ASP A CA 1
ATOM 754 C C . ASP A 1 93 ? -15.926 -21.611 -1.664 1.00 81.88 93 ASP A C 1
ATOM 756 O O . ASP A 1 93 ? -16.637 -20.686 -1.255 1.00 81.88 93 ASP A O 1
ATOM 760 N N . TYR A 1 94 ? -15.812 -22.760 -0.999 1.00 73.19 94 TYR A N 1
ATOM 761 C CA . TYR A 1 94 ? -16.358 -22.965 0.337 1.00 73.19 94 TYR A CA 1
ATOM 762 C C . TYR A 1 94 ? -15.642 -22.033 1.325 1.00 73.19 94 TYR A C 1
ATOM 764 O O . TYR A 1 94 ? -14.511 -22.283 1.735 1.00 73.19 94 TYR A O 1
ATOM 772 N N . ALA A 1 95 ? -16.298 -20.932 1.686 1.00 74.06 95 ALA A N 1
ATOM 773 C CA . ALA A 1 95 ? -15.843 -20.053 2.750 1.00 74.06 95 ALA A CA 1
ATOM 774 C C . ALA A 1 95 ? -16.340 -20.584 4.097 1.00 74.06 95 ALA A C 1
ATOM 776 O O . ALA A 1 95 ? -17.504 -20.978 4.228 1.00 74.06 95 ALA A O 1
ATOM 777 N N . ASP A 1 96 ? -15.473 -20.557 5.108 1.00 81.69 96 ASP A N 1
ATOM 778 C CA . ASP A 1 96 ? -15.922 -20.737 6.481 1.00 81.69 96 ASP A CA 1
ATOM 779 C C . ASP A 1 96 ? -16.983 -19.680 6.808 1.00 81.69 96 ASP A C 1
ATOM 781 O O . ASP A 1 96 ? -16.870 -18.509 6.432 1.00 81.69 96 ASP A O 1
ATOM 785 N N . GLY A 1 97 ? -18.048 -20.110 7.484 1.00 78.44 97 GLY A N 1
ATOM 786 C CA . GLY A 1 97 ? -19.104 -19.199 7.907 1.00 78.44 97 GLY A CA 1
ATOM 787 C C . GLY A 1 97 ? -18.536 -18.101 8.814 1.00 78.44 97 GLY A C 1
ATOM 788 O O . GLY A 1 97 ? -17.648 -18.381 9.625 1.00 78.44 97 GLY A O 1
ATOM 789 N N . PRO A 1 98 ? -19.032 -16.857 8.712 1.00 80.31 98 PRO A N 1
ATOM 790 C CA . PRO A 1 98 ? -18.566 -15.782 9.572 1.00 80.31 98 PRO A CA 1
ATOM 791 C C . PRO A 1 98 ? -18.912 -16.076 11.032 1.00 80.31 98 PRO A C 1
ATOM 793 O O . PRO A 1 98 ? -19.930 -16.704 11.342 1.00 80.31 98 PRO A O 1
ATOM 796 N N . SER A 1 99 ? -18.096 -15.558 11.946 1.00 78.50 99 SER A N 1
ATOM 797 C CA . SER A 1 99 ? -18.507 -15.446 13.338 1.00 78.50 99 SER A CA 1
ATOM 798 C C . SER A 1 99 ? -19.651 -14.434 13.437 1.00 78.50 99 SER A C 1
ATOM 800 O O . SER A 1 99 ? -19.536 -13.284 13.017 1.00 78.50 99 SER A O 1
ATOM 802 N N . LEU A 1 100 ? -20.784 -14.878 13.980 1.00 75.69 100 LEU A N 1
ATOM 803 C CA . LEU A 1 100 ? -21.937 -14.024 14.244 1.00 75.69 100 LEU A CA 1
ATOM 804 C C . LEU A 1 100 ? -21.976 -13.693 15.734 1.00 75.69 100 LEU A C 1
ATOM 806 O O . LEU A 1 100 ? -22.220 -14.569 16.565 1.00 75.69 100 LEU A O 1
ATOM 810 N N . THR A 1 101 ? -21.763 -12.422 16.063 1.00 76.81 101 THR A N 1
ATOM 811 C CA . THR A 1 101 ? -21.909 -11.904 17.427 1.00 76.81 101 THR A CA 1
ATOM 812 C C . THR A 1 101 ? -23.237 -11.166 17.531 1.00 76.81 101 THR A C 1
ATOM 814 O O . THR A 1 101 ? -23.446 -10.159 16.860 1.00 76.81 101 THR A O 1
ATOM 817 N N . ILE A 1 102 ? -24.149 -11.672 18.364 1.00 73.12 102 ILE A N 1
ATOM 818 C CA . ILE A 1 102 ? -25.456 -11.055 18.617 1.00 73.12 102 ILE A CA 1
ATOM 819 C C . ILE A 1 102 ? -25.445 -10.470 20.026 1.00 73.12 102 ILE A C 1
ATOM 821 O O . ILE A 1 102 ? -25.283 -11.201 21.004 1.00 73.12 102 ILE A O 1
ATOM 825 N N . CYS A 1 103 ? -25.672 -9.163 20.127 1.00 73.19 103 CYS A N 1
ATOM 826 C CA . CYS A 1 103 ? -25.777 -8.452 21.395 1.00 73.19 103 CYS A CA 1
ATOM 827 C C . CYS A 1 103 ? -27.202 -7.928 21.592 1.00 73.19 103 CYS A C 1
ATOM 829 O O . CYS A 1 103 ? -27.847 -7.455 20.658 1.00 73.19 103 CYS A O 1
ATOM 831 N N . SER A 1 104 ? -27.693 -7.998 22.828 1.00 74.88 104 SER A N 1
ATOM 832 C CA . SER A 1 104 ? -28.928 -7.313 23.213 1.00 74.88 104 SER A CA 1
ATOM 833 C C . SER A 1 104 ? -28.676 -5.807 23.251 1.00 74.88 104 SER A C 1
ATOM 835 O O . SER A 1 104 ? -27.692 -5.369 23.840 1.00 74.88 104 SER A O 1
ATOM 837 N N . HIS A 1 105 ? -29.599 -5.015 22.699 1.00 75.50 105 HIS A N 1
ATOM 838 C CA . HIS A 1 105 ? -29.573 -3.556 22.851 1.00 75.50 105 HIS A CA 1
ATOM 839 C C . HIS A 1 105 ? -29.743 -3.136 24.321 1.00 75.50 105 HIS A C 1
ATOM 841 O O . HIS A 1 105 ? -29.324 -2.055 24.725 1.00 75.50 105 HIS A O 1
ATOM 847 N N . ASN A 1 106 ? -30.371 -3.983 25.140 1.00 76.75 106 ASN A N 1
ATOM 848 C CA . ASN A 1 106 ? -30.438 -3.763 26.573 1.00 76.75 106 ASN A CA 1
ATOM 849 C C . ASN A 1 106 ? -29.275 -4.496 27.273 1.00 76.75 106 ASN A C 1
ATOM 851 O O . ASN A 1 106 ? -29.297 -5.736 27.295 1.00 76.75 106 ASN A O 1
ATOM 855 N N . PRO A 1 107 ? -28.289 -3.777 27.847 1.00 75.69 107 PRO A N 1
ATOM 856 C CA . PRO A 1 107 ? -27.137 -4.389 28.509 1.00 75.69 107 PRO A CA 1
ATOM 857 C C . PRO A 1 107 ? -27.501 -5.045 29.848 1.00 75.69 107 PRO A C 1
ATOM 859 O O . PRO A 1 107 ? -26.801 -5.950 30.300 1.00 75.69 107 PRO A O 1
ATOM 862 N N . VAL A 1 108 ? -28.605 -4.619 30.476 1.00 82.44 108 VAL A N 1
ATOM 863 C CA . VAL A 1 108 ? -28.945 -4.965 31.859 1.00 82.44 108 VAL A CA 1
ATOM 864 C C . VAL A 1 108 ? -30.386 -5.465 31.974 1.00 82.44 108 VAL A C 1
ATOM 866 O O . VAL A 1 108 ? -31.343 -4.828 31.533 1.00 82.44 108 VAL A O 1
ATOM 869 N N . ARG A 1 109 ? -30.578 -6.623 32.614 1.00 84.81 109 ARG A N 1
ATOM 870 C CA . ARG A 1 109 ? -31.913 -7.182 32.865 1.00 84.81 109 ARG A CA 1
ATOM 871 C C . ARG A 1 109 ? -32.692 -6.322 33.861 1.00 84.81 109 ARG A C 1
ATOM 873 O O . ARG A 1 109 ? -32.247 -6.100 34.982 1.00 84.81 109 ARG A O 1
ATOM 880 N N . ARG A 1 110 ? -33.913 -5.934 33.481 1.00 85.62 110 ARG A N 1
ATOM 881 C CA . ARG A 1 110 ? -34.819 -5.142 34.327 1.00 85.62 110 ARG A CA 1
ATOM 882 C C . ARG A 1 110 ? -35.077 -5.802 35.686 1.00 85.62 110 ARG A C 1
ATOM 884 O O . ARG A 1 110 ? -34.890 -5.159 36.709 1.00 85.62 110 ARG A O 1
ATOM 891 N N . ASN A 1 111 ? -35.403 -7.096 35.692 1.00 86.81 111 ASN A N 1
ATOM 892 C CA . ASN A 1 111 ? -35.693 -7.836 36.926 1.00 86.81 111 ASN A CA 1
ATOM 893 C C . ASN A 1 111 ? -34.503 -7.850 37.899 1.00 86.81 111 ASN A C 1
ATOM 895 O O . ASN A 1 111 ? -34.711 -7.782 39.102 1.00 86.81 111 ASN A O 1
ATOM 899 N N . TYR A 1 112 ? -33.268 -7.906 37.383 1.00 88.31 112 TYR A N 1
ATOM 900 C CA . TYR A 1 112 ? -32.063 -7.869 38.215 1.00 88.31 112 TYR A CA 1
ATOM 901 C C . TYR A 1 112 ? -31.919 -6.513 38.919 1.00 88.31 112 TYR A C 1
ATOM 903 O O . TYR A 1 112 ? -31.658 -6.468 40.114 1.00 88.31 112 TYR A O 1
ATOM 911 N N . ILE A 1 113 ? -32.163 -5.406 38.210 1.00 89.12 113 ILE A N 1
ATOM 912 C CA . ILE A 1 113 ? -32.132 -4.063 38.807 1.00 89.12 113 ILE A CA 1
ATOM 913 C C . ILE A 1 113 ? -33.254 -3.863 39.819 1.00 89.12 113 ILE A C 1
ATOM 915 O O . ILE A 1 113 ? -33.020 -3.295 40.881 1.00 89.12 113 ILE A O 1
ATOM 919 N N . GLU A 1 114 ? -34.463 -4.330 39.513 1.00 90.75 114 GLU A N 1
ATOM 920 C CA . GLU A 1 114 ? -35.592 -4.245 40.443 1.00 90.75 114 GLU A CA 1
ATOM 921 C C . GLU A 1 114 ? -35.325 -5.049 41.725 1.00 90.75 114 GLU A C 1
ATOM 923 O O . GLU A 1 114 ? -35.623 -4.580 42.823 1.00 90.75 114 GLU A O 1
ATOM 928 N N . GLU A 1 115 ? -34.701 -6.224 41.612 1.00 90.50 115 GLU A N 1
ATOM 929 C CA . GLU A 1 115 ? -34.294 -7.025 42.766 1.00 90.50 115 GLU A CA 1
ATOM 930 C C . GLU A 1 115 ? -33.158 -6.365 43.558 1.00 90.50 115 GLU A C 1
ATOM 932 O O . GLU A 1 115 ? -33.218 -6.321 44.789 1.00 90.50 115 GLU A O 1
ATOM 937 N N . LEU A 1 116 ? -32.167 -5.792 42.873 1.00 89.69 116 LEU A N 1
ATOM 938 C CA . LEU A 1 116 ? -31.047 -5.094 43.500 1.00 89.69 116 LEU A CA 1
ATOM 939 C C . LEU A 1 116 ? -31.549 -3.885 44.300 1.00 89.69 116 LEU A C 1
ATOM 941 O O . LEU A 1 116 ? -31.293 -3.795 45.493 1.00 89.69 116 LEU A O 1
ATOM 945 N N . LYS A 1 117 ? -32.398 -3.039 43.706 1.00 90.50 117 LYS A N 1
ATOM 946 C CA . LYS A 1 117 ? -33.034 -1.904 44.401 1.00 90.50 117 LYS A CA 1
ATOM 947 C C . LYS A 1 117 ? -33.887 -2.313 45.603 1.00 90.50 117 LYS A C 1
ATOM 949 O O . LYS A 1 117 ? -34.056 -1.532 46.532 1.00 90.50 117 LYS A O 1
ATOM 954 N N . ARG A 1 118 ? -34.475 -3.514 45.577 1.00 91.38 118 ARG A N 1
ATOM 955 C CA . ARG A 1 118 ? -35.288 -4.028 46.689 1.00 91.38 118 ARG A CA 1
ATOM 956 C C . ARG A 1 118 ? -34.430 -4.581 47.826 1.00 91.38 118 ARG A C 1
ATOM 958 O O . ARG A 1 118 ? -34.849 -4.535 48.978 1.00 91.38 118 ARG A O 1
ATOM 965 N N . THR A 1 119 ? -33.288 -5.179 47.500 1.00 89.50 119 THR A N 1
ATOM 966 C CA . THR A 1 119 ? -32.449 -5.925 48.452 1.00 89.50 119 THR A CA 1
ATOM 967 C C . THR A 1 119 ? -31.296 -5.098 49.012 1.00 89.50 119 THR A C 1
ATOM 969 O O . THR A 1 119 ? -30.806 -5.400 50.100 1.00 89.50 119 THR A O 1
ATOM 972 N N . THR A 1 120 ? -30.882 -4.046 48.310 1.00 88.75 120 THR A N 1
ATOM 973 C CA . THR A 1 120 ? -29.760 -3.186 48.686 1.00 88.75 120 THR A CA 1
ATOM 974 C C . THR A 1 120 ? -30.107 -1.706 48.535 1.00 88.75 120 THR A C 1
ATOM 976 O O . THR A 1 120 ? -31.150 -1.337 47.999 1.00 88.75 120 THR A O 1
ATOM 979 N N . THR A 1 121 ? -29.216 -0.826 48.993 1.00 88.75 121 THR A N 1
ATOM 980 C CA . THR A 1 121 ? -29.332 0.632 48.818 1.00 88.75 121 THR A CA 1
ATOM 981 C C . THR A 1 121 ? -28.873 1.088 47.426 1.00 88.75 121 THR A C 1
ATOM 983 O O . THR A 1 121 ? -28.157 2.079 47.293 1.00 88.75 121 THR A O 1
ATOM 986 N N . PHE A 1 122 ? -29.213 0.331 46.381 1.00 90.38 122 PHE A N 1
ATOM 987 C CA . PHE A 1 122 ? -28.792 0.625 45.012 1.00 90.38 122 PHE A CA 1
ATOM 988 C C . PHE A 1 122 ? -29.623 1.773 44.421 1.00 90.38 122 PHE A C 1
ATOM 990 O O . PHE A 1 122 ? -30.849 1.680 44.348 1.00 90.38 122 PHE A O 1
ATOM 997 N N . SER A 1 123 ? -28.965 2.857 44.001 1.00 89.75 123 SER A N 1
ATOM 998 C CA . SER A 1 123 ? -29.623 4.067 43.492 1.00 89.75 123 SER A CA 1
ATOM 999 C C . SER A 1 123 ? -29.707 4.104 41.961 1.00 89.75 123 SER A C 1
ATOM 1001 O O . SER A 1 123 ? -28.945 3.445 41.251 1.00 89.75 123 SER A O 1
ATOM 1003 N N . ASP A 1 124 ? -30.640 4.904 41.438 1.00 88.06 124 ASP A N 1
ATOM 1004 C CA . ASP A 1 124 ? -30.737 5.192 40.000 1.00 88.06 124 ASP A CA 1
ATOM 1005 C C . ASP A 1 124 ? -29.504 5.932 39.465 1.00 88.06 124 ASP A C 1
ATOM 1007 O O . ASP A 1 124 ? -29.058 5.671 38.351 1.00 88.06 124 ASP A O 1
ATOM 1011 N N . GLU A 1 125 ? -28.909 6.804 40.277 1.00 86.62 125 GLU A N 1
ATOM 1012 C CA . GLU A 1 125 ? -27.679 7.529 39.943 1.00 86.62 125 GLU A CA 1
ATOM 1013 C C . GLU A 1 125 ? -26.497 6.569 39.769 1.00 86.62 125 GLU A C 1
ATOM 1015 O O . GLU A 1 125 ? -25.770 6.651 38.778 1.00 86.62 125 GLU A O 1
ATOM 1020 N N . LEU A 1 126 ? -26.363 5.585 40.667 1.00 88.06 126 LEU A N 1
ATOM 1021 C CA . LEU A 1 126 ? -25.341 4.546 40.562 1.00 88.06 126 LEU A CA 1
ATOM 1022 C C . LEU A 1 126 ? -25.568 3.653 39.334 1.00 88.06 126 LEU A C 1
ATOM 1024 O O . LEU A 1 126 ? -24.611 3.292 38.653 1.00 88.06 126 LEU A O 1
ATOM 1028 N N . LEU A 1 127 ? -26.822 3.325 39.006 1.00 88.12 127 LEU A N 1
ATOM 1029 C CA . LEU A 1 127 ? -27.147 2.590 37.781 1.00 88.12 127 LEU A CA 1
ATOM 1030 C C . LEU A 1 127 ? -26.724 3.358 36.527 1.00 88.12 127 LEU A C 1
ATOM 1032 O O . LEU A 1 127 ? -26.107 2.778 35.636 1.00 88.12 127 LEU A O 1
ATOM 1036 N N . MET A 1 128 ? -27.060 4.645 36.452 1.00 83.50 128 MET A N 1
ATOM 1037 C CA . MET A 1 128 ? -26.709 5.496 35.317 1.00 83.50 128 MET A CA 1
ATOM 1038 C C . MET A 1 128 ? -25.194 5.629 35.175 1.00 83.50 128 MET A C 1
ATOM 1040 O O . MET A 1 128 ? -24.682 5.508 34.065 1.00 83.50 128 MET A O 1
ATOM 1044 N N . TYR A 1 129 ? -24.475 5.779 36.289 1.00 84.81 129 TYR A N 1
ATOM 1045 C CA . TYR A 1 129 ? -23.016 5.780 36.302 1.00 84.81 129 TYR A CA 1
ATOM 1046 C C . TYR A 1 129 ? -22.431 4.451 35.798 1.00 84.81 129 TYR A C 1
ATOM 1048 O O . TYR A 1 129 ? -21.593 4.444 34.898 1.00 84.81 129 TYR A O 1
ATOM 1056 N N . LEU A 1 130 ? -22.923 3.315 36.305 1.00 85.75 130 LEU A N 1
ATOM 1057 C CA . LEU A 1 130 ? -22.477 1.983 35.883 1.00 85.75 130 LEU A CA 1
ATOM 1058 C C . LEU A 1 130 ? -22.761 1.708 34.400 1.00 85.75 130 LEU A C 1
ATOM 1060 O O . LEU A 1 130 ? -21.946 1.097 33.714 1.00 85.75 130 LEU A O 1
ATOM 1064 N N . LEU A 1 131 ? -23.903 2.166 33.884 1.00 80.88 131 LEU A N 1
ATOM 1065 C CA . LEU A 1 131 ? -24.220 2.082 32.459 1.00 80.88 131 LEU A CA 1
ATOM 1066 C C . LEU A 1 131 ? -23.315 2.990 31.627 1.00 80.88 131 LEU A C 1
ATOM 1068 O O . LEU A 1 131 ? -22.888 2.587 30.550 1.00 80.88 131 LEU A O 1
ATOM 1072 N N . HIS A 1 132 ? -22.997 4.183 32.125 1.00 77.62 132 HIS A N 1
ATOM 1073 C CA . HIS A 1 132 ? -22.115 5.132 31.450 1.00 77.62 132 HIS A CA 1
ATOM 1074 C C . HIS A 1 132 ? -20.696 4.586 31.297 1.00 77.62 132 HIS A C 1
ATOM 1076 O O . HIS A 1 132 ? -20.165 4.589 30.189 1.00 77.62 132 HIS A O 1
ATOM 1082 N N . ILE A 1 133 ? -20.105 4.040 32.365 1.00 77.94 133 ILE A N 1
ATOM 1083 C CA . ILE A 1 133 ? -18.770 3.422 32.291 1.00 77.94 133 ILE A CA 1
ATOM 1084 C C . ILE A 1 133 ? -18.763 2.144 31.441 1.00 77.94 133 ILE A C 1
ATOM 1086 O O . ILE A 1 133 ? -17.734 1.797 30.876 1.00 77.94 133 ILE A O 1
ATOM 1090 N N . PHE A 1 134 ? -19.899 1.444 31.337 1.00 72.75 134 PHE A N 1
ATOM 1091 C CA . PHE A 1 134 ? -20.006 0.198 30.576 1.00 72.75 134 PHE A CA 1
ATOM 1092 C C . PHE A 1 134 ? -20.258 0.417 29.078 1.00 72.75 134 PHE A C 1
ATOM 1094 O O . PHE A 1 134 ? -19.801 -0.370 28.255 1.00 72.75 134 PHE A O 1
ATOM 1101 N N . LEU A 1 135 ? -21.017 1.454 28.715 1.00 70.38 135 LEU A N 1
ATOM 1102 C CA . LEU A 1 135 ? -21.439 1.715 27.334 1.00 70.38 135 LEU A CA 1
ATOM 1103 C C . LEU A 1 135 ? -20.551 2.721 26.601 1.00 70.38 135 LEU A C 1
ATOM 1105 O O . LEU A 1 135 ? -20.708 2.880 25.391 1.00 70.38 135 LEU A O 1
ATOM 1109 N N . ARG A 1 136 ? -19.660 3.433 27.300 1.00 65.31 136 ARG A N 1
ATOM 1110 C CA . ARG A 1 136 ? -18.794 4.437 26.678 1.00 65.31 136 ARG A CA 1
ATOM 1111 C C . ARG A 1 136 ? -17.678 3.738 25.883 1.00 65.31 136 ARG A C 1
ATOM 1113 O O . ARG A 1 136 ? -16.842 3.077 26.491 1.00 65.31 136 ARG A O 1
ATOM 1120 N N . PRO A 1 137 ? -17.607 3.915 24.549 1.00 55.94 137 PRO A N 1
ATOM 1121 C CA . PRO A 1 137 ? -16.446 3.491 23.782 1.00 55.94 137 PRO A CA 1
ATOM 1122 C C . PRO A 1 137 ? -15.262 4.369 24.187 1.00 55.94 137 PRO A C 1
ATOM 1124 O O . PRO A 1 137 ? -15.371 5.602 24.166 1.00 55.94 137 PRO A O 1
ATOM 1127 N N . GLU A 1 138 ? -14.137 3.753 24.543 1.00 52.50 138 GLU A N 1
ATOM 1128 C CA . GLU A 1 138 ? -12.872 4.448 24.777 1.00 52.50 138 GLU A CA 1
ATOM 1129 C C . GLU A 1 138 ? -12.446 5.171 23.481 1.00 52.50 138 GLU A C 1
ATOM 1131 O O . GLU A 1 138 ? -11.804 4.599 22.607 1.00 52.50 138 GLU A O 1
ATOM 1136 N N . GLY A 1 139 ? -12.871 6.427 23.290 1.00 52.31 139 GLY A N 1
ATOM 1137 C CA . GLY A 1 139 ? -12.472 7.234 22.127 1.00 52.31 139 GLY A CA 1
ATOM 1138 C C . GLY A 1 139 ? -13.492 8.234 21.577 1.00 52.31 139 GLY A C 1
ATOM 1139 O O . GLY A 1 139 ? -13.114 9.095 20.783 1.00 52.31 139 GLY A O 1
ATOM 1140 N N . LEU A 1 140 ? -14.761 8.192 21.992 1.00 46.06 140 LEU A N 1
ATOM 1141 C CA . LEU A 1 140 ? -15.790 9.133 21.525 1.00 46.06 140 LEU A CA 1
ATOM 1142 C C . LEU A 1 140 ? -16.342 9.950 22.694 1.00 46.06 140 LEU A C 1
ATOM 1144 O O . LEU A 1 140 ? -17.27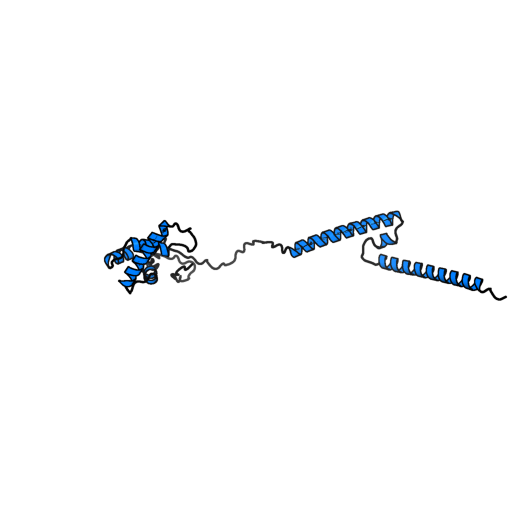3 9.518 23.363 1.00 46.06 140 LEU A O 1
ATOM 1148 N N . VAL A 1 141 ? -15.742 11.127 22.915 1.00 49.16 141 VAL A N 1
ATOM 1149 C CA . VAL A 1 141 ? -16.357 12.418 23.307 1.00 49.16 141 VAL A CA 1
ATOM 1150 C C . VAL A 1 141 ? -15.321 13.270 24.055 1.00 49.16 141 VAL A C 1
ATOM 1152 O O . VAL A 1 141 ? -14.721 12.848 25.040 1.00 49.16 141 VAL A O 1
ATOM 1155 N N . LYS A 1 142 ? -15.115 14.500 23.569 1.00 47.81 142 LYS A N 1
ATOM 1156 C CA . LYS A 1 142 ? -14.411 15.566 24.292 1.00 47.81 142 LYS A CA 1
ATOM 1157 C C . LYS A 1 142 ? -15.152 15.814 25.608 1.00 47.81 142 LYS A C 1
ATOM 1159 O O . LYS A 1 142 ? -16.318 16.190 25.563 1.00 47.81 142 LYS A O 1
ATOM 1164 N N . MET A 1 143 ? -14.494 15.586 26.741 1.00 51.66 143 MET A N 1
ATOM 1165 C CA . MET A 1 143 ? -15.066 15.857 28.062 1.00 51.66 143 MET A CA 1
ATOM 1166 C C . MET A 1 143 ? -15.419 17.340 28.194 1.00 51.66 143 MET A C 1
ATOM 1168 O O . MET A 1 143 ? -14.548 18.200 28.055 1.00 51.66 143 MET A O 1
ATOM 1172 N N . ASP A 1 144 ? -16.692 17.618 28.458 1.00 53.16 144 ASP A N 1
ATOM 1173 C CA . ASP A 1 144 ? -17.138 18.913 28.959 1.00 53.16 144 ASP A CA 1
ATOM 1174 C C . ASP A 1 144 ? -16.933 18.948 30.482 1.00 53.16 144 ASP A C 1
ATOM 1176 O O . ASP A 1 144 ? -17.056 17.921 31.154 1.00 53.16 144 ASP A O 1
ATOM 1180 N N . VAL A 1 145 ? -16.611 20.114 31.041 1.00 52.41 145 VAL A N 1
ATOM 1181 C CA . VAL A 1 145 ? -16.274 20.283 32.470 1.00 52.41 145 VAL A CA 1
ATOM 1182 C C . VAL A 1 145 ? -17.458 19.891 33.367 1.00 52.41 145 VAL A C 1
ATOM 1184 O O . VAL A 1 145 ? -17.263 19.357 34.452 1.00 52.41 145 VAL A O 1
ATOM 1187 N N . MET A 1 146 ? -18.685 20.051 32.864 1.00 49.84 146 MET A N 1
ATOM 1188 C CA . MET A 1 146 ? -19.927 19.644 33.533 1.00 49.84 146 MET A CA 1
ATOM 1189 C C . MET A 1 146 ? -20.108 18.117 33.653 1.00 49.84 146 MET A C 1
ATOM 1191 O O . MET A 1 146 ? -20.858 17.661 34.512 1.00 49.84 146 MET A O 1
ATOM 1195 N N . ASP A 1 147 ? -19.439 17.321 32.812 1.00 59.53 147 ASP A N 1
ATOM 1196 C CA . ASP A 1 147 ? -19.516 15.849 32.839 1.00 59.53 147 ASP A CA 1
ATOM 1197 C C . ASP A 1 147 ? -18.526 15.247 33.858 1.00 59.53 147 ASP A C 1
ATOM 1199 O O . ASP A 1 147 ? -18.664 14.089 34.242 1.00 59.53 147 ASP A O 1
ATOM 1203 N N . MET A 1 148 ? -17.542 16.028 34.332 1.00 58.81 148 MET A N 1
ATOM 1204 C CA . MET A 1 148 ? -16.563 15.593 35.341 1.00 58.81 148 MET A CA 1
ATOM 1205 C C . MET A 1 148 ? -17.142 15.557 36.757 1.00 58.81 148 MET A C 1
ATOM 1207 O O . MET A 1 148 ? -16.882 14.600 37.485 1.00 58.81 148 MET A O 1
ATOM 1211 N N . ASP A 1 149 ? -17.945 16.552 37.143 1.00 62.91 149 ASP A N 1
ATOM 1212 C CA . ASP A 1 149 ? -18.547 16.607 38.484 1.00 62.91 149 ASP A CA 1
ATOM 1213 C C . ASP A 1 149 ? -19.519 15.431 38.702 1.00 62.91 149 ASP A C 1
ATOM 1215 O O . ASP A 1 149 ? -19.417 14.712 39.696 1.00 62.91 149 ASP A O 1
ATOM 1219 N N . ASN A 1 150 ? -20.362 15.133 37.704 1.00 66.06 150 ASN A N 1
ATOM 1220 C CA . ASN A 1 150 ? -21.263 13.973 37.721 1.00 66.06 150 ASN A CA 1
ATOM 1221 C C . ASN A 1 150 ? -20.510 12.629 37.767 1.00 66.06 150 ASN A C 1
ATOM 1223 O O . ASN A 1 150 ? -21.002 11.653 38.337 1.00 66.06 150 ASN A O 1
ATOM 1227 N N . LEU A 1 151 ? -19.314 12.559 37.170 1.00 70.25 151 LEU A N 1
ATOM 1228 C CA . LEU A 1 151 ? -18.484 11.354 37.178 1.00 70.25 151 LEU A CA 1
ATOM 1229 C C . LEU A 1 151 ? -17.822 11.132 38.545 1.00 70.25 151 LEU A C 1
ATOM 1231 O O . LEU A 1 151 ? -17.748 9.994 39.004 1.00 70.25 151 LEU A O 1
ATOM 1235 N N . CYS A 1 152 ? -17.378 12.208 39.203 1.00 75.38 152 CYS A N 1
ATOM 1236 C CA . CYS A 1 152 ? -16.837 12.171 40.562 1.00 75.38 152 CYS A CA 1
ATOM 1237 C C . CYS A 1 152 ? -17.898 11.746 41.584 1.00 75.38 152 CYS A C 1
ATOM 1239 O O . CYS A 1 152 ? -17.611 10.934 42.466 1.00 75.38 152 CYS A O 1
ATOM 1241 N N . ASP A 1 153 ? -19.127 12.247 41.447 1.00 82.69 153 ASP A N 1
ATOM 1242 C CA . ASP A 1 153 ? -20.241 11.830 42.299 1.00 82.69 153 ASP A CA 1
ATOM 1243 C C . ASP A 1 153 ? -20.606 10.358 42.078 1.00 82.69 153 ASP A C 1
ATOM 1245 O O . ASP A 1 153 ? -20.778 9.615 43.046 1.00 82.69 153 ASP A O 1
ATOM 1249 N N . GLY A 1 154 ? -20.639 9.904 40.822 1.00 82.75 154 GLY A N 1
ATOM 1250 C CA . GLY A 1 154 ? -20.879 8.501 40.491 1.00 82.75 154 GLY A CA 1
ATOM 1251 C C . GLY A 1 154 ? -19.790 7.548 41.001 1.00 82.75 154 GLY A C 1
ATOM 1252 O O . GLY A 1 154 ? -20.111 6.498 41.559 1.00 82.75 154 GLY A O 1
ATOM 1253 N N . GLU A 1 155 ? -18.514 7.931 40.897 1.00 86.69 155 GLU A N 1
ATOM 1254 C CA . GLU A 1 155 ? -17.393 7.157 41.453 1.00 86.69 155 GLU A CA 1
ATOM 1255 C C . GLU A 1 155 ? -17.482 7.076 42.982 1.00 86.69 155 GLU A C 1
ATOM 1257 O O . GLU A 1 155 ? -17.320 6.001 43.558 1.00 86.69 155 GLU A O 1
ATOM 1262 N N . ARG A 1 156 ? -17.812 8.183 43.659 1.00 89.12 156 ARG A N 1
ATOM 1263 C CA . ARG A 1 156 ? -18.011 8.180 45.115 1.00 89.12 156 ARG A CA 1
ATOM 1264 C C . ARG A 1 156 ? -19.142 7.235 45.525 1.00 89.12 156 ARG A C 1
ATOM 1266 O O . ARG A 1 156 ? -18.953 6.428 46.431 1.00 89.12 156 ARG A O 1
ATOM 1273 N N . LEU A 1 157 ? -20.281 7.287 44.830 1.00 89.69 157 LEU A N 1
ATOM 1274 C CA . LEU A 1 157 ? -21.409 6.380 45.071 1.00 89.69 157 LEU A CA 1
ATOM 1275 C C . LEU A 1 157 ? -21.018 4.912 44.867 1.00 89.69 157 LEU A C 1
ATOM 1277 O O . LEU A 1 157 ? -21.440 4.051 45.640 1.00 89.69 157 LEU A O 1
ATOM 1281 N N . LEU A 1 158 ? -20.202 4.617 43.852 1.00 90.06 158 LEU A N 1
ATOM 1282 C CA . LEU A 1 158 ? -19.694 3.271 43.608 1.00 90.06 158 LEU A CA 1
ATOM 1283 C C . LEU A 1 158 ? -18.783 2.799 44.748 1.00 90.06 158 LEU A C 1
ATOM 1285 O O . LEU A 1 158 ? -18.966 1.687 45.242 1.00 90.06 158 LEU A O 1
ATOM 1289 N N . GLN A 1 159 ? -17.843 3.635 45.192 1.00 91.38 159 GLN A N 1
ATOM 1290 C CA . GLN A 1 159 ? -16.930 3.313 46.292 1.00 91.38 159 GLN A CA 1
ATOM 1291 C C . GLN A 1 159 ? -17.683 3.081 47.607 1.00 91.38 159 GLN A C 1
ATOM 1293 O O . GLN A 1 159 ? -17.450 2.075 48.278 1.00 91.38 159 GLN A O 1
ATOM 1298 N N . ASP A 1 160 ? -18.641 3.948 47.941 1.00 92.56 160 ASP A N 1
ATOM 1299 C CA . ASP A 1 160 ? -19.478 3.809 49.139 1.00 92.56 160 ASP A CA 1
ATOM 1300 C C . ASP A 1 160 ? -20.313 2.518 49.091 1.00 92.56 160 ASP A C 1
ATOM 1302 O O . ASP A 1 160 ? -20.437 1.786 50.084 1.00 92.56 160 ASP A O 1
ATOM 1306 N N . TYR A 1 161 ? -20.844 2.187 47.911 1.00 90.88 161 TYR A N 1
ATOM 1307 C CA . TYR A 1 161 ? -21.602 0.960 47.698 1.00 90.88 161 TYR A CA 1
ATOM 1308 C C . TYR A 1 161 ? -20.713 -0.288 47.801 1.00 90.88 161 TYR A C 1
ATOM 1310 O O . TYR A 1 161 ? -21.092 -1.247 48.473 1.00 90.88 161 TYR A O 1
ATOM 1318 N N . MET A 1 162 ? -19.509 -0.278 47.219 1.00 91.12 162 MET A N 1
ATOM 1319 C CA . MET A 1 162 ? -18.529 -1.372 47.326 1.00 91.12 162 MET A CA 1
ATOM 1320 C C . MET A 1 162 ? -17.994 -1.545 48.754 1.00 91.12 162 MET A C 1
ATOM 1322 O O . MET A 1 162 ? -17.741 -2.669 49.193 1.00 91.12 162 MET A O 1
ATOM 1326 N N . PHE A 1 163 ? -17.859 -0.451 49.507 1.00 91.50 163 PHE A N 1
ATOM 1327 C CA . PHE A 1 163 ? -17.479 -0.489 50.918 1.00 91.50 163 PHE A CA 1
ATOM 1328 C C . PHE A 1 163 ? -18.559 -1.163 51.775 1.00 91.50 163 PHE A C 1
ATOM 1330 O O . PHE A 1 163 ? -18.251 -1.985 52.643 1.00 91.50 163 PHE A O 1
ATOM 1337 N N . THR A 1 164 ? -19.825 -0.848 51.496 1.00 91.94 164 THR A N 1
ATOM 1338 C CA . THR A 1 164 ? -20.989 -1.389 52.210 1.00 91.94 164 THR A CA 1
ATOM 1339 C C . THR A 1 164 ? -21.271 -2.844 51.820 1.00 91.94 164 THR A C 1
ATOM 1341 O O . THR A 1 164 ? -21.515 -3.693 52.679 1.00 91.94 164 THR A O 1
ATOM 1344 N N . TYR A 1 165 ? -21.182 -3.162 50.528 1.00 90.19 165 TYR A N 1
ATOM 1345 C CA . TYR A 1 165 ? -21.457 -4.480 49.963 1.00 90.19 165 TYR A CA 1
ATOM 1346 C C . TYR A 1 165 ? -20.176 -5.096 49.397 1.00 90.19 165 TYR A C 1
ATOM 1348 O O . TYR A 1 165 ? -19.951 -5.098 48.192 1.00 90.19 165 TYR A O 1
ATOM 1356 N N . LYS A 1 166 ? -19.356 -5.703 50.265 1.00 86.44 166 LYS A N 1
ATOM 1357 C CA . LYS A 1 166 ? -18.041 -6.274 49.894 1.00 86.44 166 LYS A CA 1
ATOM 1358 C C . LYS A 1 166 ? -18.067 -7.353 48.804 1.00 86.44 166 LYS A C 1
ATOM 1360 O O . LYS A 1 166 ? -17.032 -7.647 48.216 1.00 86.44 166 LYS A O 1
ATOM 1365 N N . ASN A 1 167 ? -19.226 -7.959 48.555 1.00 86.88 167 ASN A N 1
ATOM 1366 C CA . ASN A 1 167 ? -19.405 -8.953 47.495 1.00 86.88 167 ASN A CA 1
ATOM 1367 C C . ASN A 1 167 ? -19.669 -8.316 46.123 1.00 86.88 167 ASN A C 1
ATOM 1369 O O . ASN A 1 167 ? -19.678 -9.023 45.120 1.00 86.88 167 ASN A O 1
ATOM 1373 N N . PHE A 1 168 ? -19.909 -7.005 46.075 1.00 88.44 168 PHE A N 1
ATOM 1374 C CA . PHE A 1 168 ? -20.191 -6.286 44.849 1.00 88.44 168 PHE A CA 1
ATOM 1375 C C . PHE A 1 168 ? -18.902 -5.773 44.206 1.00 88.44 168 PHE A C 1
ATOM 1377 O O . PHE A 1 168 ? -18.135 -5.017 44.800 1.00 88.44 168 PHE A O 1
ATOM 1384 N N . THR A 1 169 ? -18.701 -6.146 42.949 1.00 87.31 169 THR A N 1
ATOM 1385 C CA . THR A 1 169 ? -17.696 -5.570 42.048 1.00 87.31 169 THR A CA 1
ATOM 1386 C C . THR A 1 169 ? -18.345 -5.200 40.718 1.00 87.31 169 THR A C 1
ATOM 1388 O O . THR A 1 169 ? -19.327 -5.826 40.310 1.00 87.31 169 THR A O 1
ATOM 1391 N N . VAL A 1 170 ? -17.777 -4.235 39.991 1.00 84.50 170 VAL A N 1
ATOM 1392 C CA . VAL A 1 170 ? -18.262 -3.876 38.643 1.00 84.50 170 VAL A CA 1
ATOM 1393 C C . VAL A 1 170 ? -18.271 -5.100 37.713 1.00 84.50 170 VAL A C 1
ATOM 1395 O O . VAL A 1 170 ? -19.222 -5.307 36.964 1.00 84.50 170 VAL A O 1
ATOM 1398 N N . GLU A 1 171 ? -17.270 -5.977 37.822 1.00 83.12 171 GLU A N 1
ATOM 1399 C CA . GLU A 1 171 ? -17.217 -7.232 37.064 1.00 83.12 171 GLU A CA 1
ATOM 1400 C C . GLU A 1 171 ? -18.378 -8.177 37.416 1.00 83.12 171 GLU A C 1
ATOM 1402 O O . GLU A 1 171 ? -19.030 -8.718 36.519 1.00 83.12 171 GLU A O 1
ATOM 1407 N N . SER A 1 172 ? -18.675 -8.356 38.711 1.00 84.69 172 SER A N 1
ATOM 1408 C CA . SER A 1 172 ? -19.812 -9.175 39.157 1.00 84.69 172 SER A CA 1
ATOM 1409 C C . SER A 1 172 ? -21.143 -8.601 38.666 1.00 84.69 172 SER A C 1
ATOM 1411 O O . SER A 1 172 ? -21.962 -9.345 38.128 1.00 84.69 172 SER A O 1
ATOM 1413 N N . PHE A 1 173 ? -21.306 -7.272 38.720 1.00 86.94 173 PHE A N 1
ATOM 1414 C CA . PHE A 1 173 ? -22.482 -6.578 38.210 1.00 86.94 173 PHE A CA 1
ATOM 1415 C C . PHE A 1 173 ? -22.679 -6.859 36.723 1.00 86.94 173 PHE A C 1
ATOM 1417 O O . PHE A 1 173 ? -23.738 -7.339 36.337 1.00 86.94 173 PHE A O 1
ATOM 1424 N N . VAL A 1 174 ? -21.657 -6.657 35.888 1.00 82.19 174 VAL A N 1
ATOM 1425 C CA . VAL A 1 174 ? -21.737 -6.927 34.442 1.00 82.19 174 VAL A CA 1
ATOM 1426 C C . VAL A 1 174 ? -22.063 -8.400 34.169 1.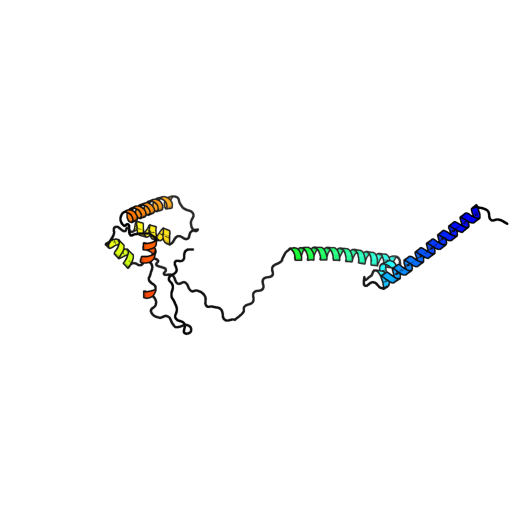00 82.19 174 VAL A C 1
ATOM 1428 O O . VAL A 1 174 ? -22.897 -8.724 33.319 1.00 82.19 174 VAL A O 1
ATOM 1431 N N . LYS A 1 175 ? -21.434 -9.320 34.905 1.00 81.88 175 LYS A N 1
ATOM 1432 C CA . LYS A 1 175 ? -21.613 -10.765 34.724 1.00 81.88 175 LYS A CA 1
ATOM 1433 C C . LYS A 1 175 ? -23.016 -11.255 35.091 1.00 81.88 175 LYS A C 1
ATOM 1435 O O . LYS A 1 175 ? -23.498 -12.206 34.465 1.00 81.88 175 LYS A O 1
ATOM 1440 N N . GLU A 1 176 ? -23.652 -10.643 36.083 1.00 83.44 176 GLU A N 1
ATOM 1441 C CA . GLU A 1 176 ? -24.972 -11.032 36.589 1.00 83.44 176 GLU A CA 1
ATOM 1442 C C . GLU A 1 176 ? -26.105 -10.268 35.894 1.00 83.44 176 GLU A C 1
ATOM 1444 O O . GLU A 1 176 ? -27.095 -10.874 35.466 1.00 83.44 176 GLU A O 1
ATOM 1449 N N . ALA A 1 177 ? -25.916 -8.965 35.673 1.00 81.69 177 ALA A N 1
ATOM 1450 C CA . ALA A 1 177 ? -26.871 -8.080 35.018 1.00 81.69 177 ALA A CA 1
ATOM 1451 C C . ALA A 1 177 ? -27.102 -8.430 33.540 1.00 81.69 177 ALA A C 1
ATOM 1453 O O . ALA A 1 177 ? -28.219 -8.247 33.040 1.00 81.69 177 ALA A O 1
ATOM 1454 N N . ARG A 1 178 ? -26.082 -8.967 32.845 1.00 75.25 178 ARG A N 1
ATOM 1455 C CA . ARG A 1 178 ? -26.158 -9.322 31.415 1.00 75.25 178 ARG A CA 1
ATOM 1456 C C . ARG A 1 178 ? -27.306 -10.266 31.115 1.00 75.25 178 ARG A C 1
ATOM 1458 O O . ARG A 1 178 ? -27.648 -11.119 31.930 1.00 75.25 178 ARG A O 1
ATOM 1465 N N . PHE A 1 179 ? -27.857 -10.191 29.911 1.00 70.75 179 PHE A N 1
ATOM 1466 C CA . PHE A 1 179 ? -28.875 -11.135 29.459 1.00 70.75 179 PHE A CA 1
ATOM 1467 C C . PHE A 1 179 ? -28.303 -12.562 29.333 1.00 70.75 179 PHE A C 1
ATOM 1469 O O . PHE A 1 179 ? -27.240 -12.763 28.749 1.00 70.75 179 PHE A O 1
ATOM 1476 N N . CYS A 1 180 ? -28.998 -13.575 29.866 1.00 63.22 180 CYS A N 1
ATOM 1477 C CA . CYS A 1 180 ? -28.594 -14.970 29.676 1.00 63.22 180 CYS A CA 1
ATOM 1478 C C . CYS A 1 180 ? -29.199 -15.503 28.372 1.00 63.22 180 CYS A C 1
ATOM 1480 O O . CYS A 1 180 ? -30.413 -15.677 28.271 1.00 63.22 180 CYS A O 1
ATOM 1482 N N . PHE A 1 181 ? -28.349 -15.781 27.382 1.00 60.03 181 PHE A N 1
ATOM 1483 C CA . PHE A 1 181 ? -28.762 -16.215 26.041 1.00 60.03 181 PHE A CA 1
ATOM 1484 C C . PHE A 1 181 ? -29.560 -17.533 26.034 1.00 60.03 181 PHE A C 1
ATOM 1486 O O . PHE A 1 181 ? -30.358 -17.764 25.130 1.00 60.03 181 PHE A O 1
ATOM 1493 N N . LYS A 1 182 ? -29.435 -18.357 27.088 1.00 57.22 182 LYS A N 1
ATOM 1494 C CA . LYS A 1 182 ? -30.249 -19.573 27.283 1.00 57.22 182 LYS A CA 1
ATOM 1495 C C . LYS A 1 182 ? -31.760 -19.306 27.238 1.00 57.22 182 LYS A C 1
ATOM 1497 O O . LYS A 1 182 ? -32.506 -20.199 26.866 1.00 57.22 182 LYS A O 1
ATOM 1502 N N . ASN A 1 183 ? -32.196 -18.091 27.578 1.00 52.09 183 ASN A N 1
ATOM 1503 C CA . ASN A 1 183 ? -33.611 -17.707 27.585 1.00 52.09 183 ASN A CA 1
ATOM 1504 C C . ASN A 1 183 ? -34.096 -17.100 26.255 1.00 52.09 183 ASN A C 1
ATOM 1506 O O . ASN A 1 183 ? -35.265 -16.745 26.155 1.00 52.09 183 ASN A O 1
ATOM 1510 N N . LEU A 1 184 ? -33.210 -16.920 25.268 1.00 54.50 184 LEU A N 1
ATOM 1511 C CA . LEU A 1 184 ? -33.506 -16.212 24.015 1.00 54.50 184 LEU A CA 1
ATOM 1512 C C . LEU A 1 184 ? -33.604 -17.156 22.802 1.00 54.50 184 LEU A C 1
ATOM 1514 O O . LEU A 1 184 ? -34.180 -16.792 21.782 1.00 54.50 184 LEU A O 1
ATOM 1518 N N . VAL A 1 185 ? -33.083 -18.382 22.910 1.00 55.62 185 VAL A N 1
ATOM 1519 C CA . VAL A 1 185 ? -33.104 -19.375 21.825 1.00 55.62 185 VAL A CA 1
ATOM 1520 C C . VAL A 1 185 ? -34.322 -20.281 21.975 1.00 55.62 185 VAL A C 1
ATOM 1522 O O . VAL A 1 185 ? -34.286 -21.268 22.702 1.00 55.62 185 VAL A O 1
ATOM 1525 N N . ILE A 1 186 ? -35.408 -19.938 21.283 1.00 55.94 186 ILE A N 1
ATOM 1526 C CA . ILE A 1 186 ? -36.625 -20.766 21.218 1.00 55.94 186 ILE A CA 1
ATOM 1527 C C . ILE A 1 186 ? -36.538 -21.776 20.057 1.00 55.94 186 ILE A C 1
ATOM 1529 O O . ILE A 1 186 ? -37.145 -22.841 20.116 1.00 55.94 186 ILE A O 1
ATOM 1533 N N . GLN A 1 187 ? -35.719 -21.505 19.035 1.00 47.25 187 GLN A N 1
ATOM 1534 C CA . GLN A 1 187 ? -35.428 -22.451 17.956 1.00 47.25 187 GLN A CA 1
ATOM 1535 C C . GLN A 1 187 ? -34.184 -21.987 17.188 1.00 47.25 187 GLN A C 1
ATOM 1537 O O . GLN A 1 187 ? -34.190 -20.913 16.595 1.00 47.25 187 GLN A O 1
ATOM 1542 N N . SER A 1 188 ? -33.107 -22.774 17.196 1.00 52.31 188 SER A N 1
ATOM 1543 C CA . SER A 1 188 ? -32.055 -22.646 16.185 1.00 52.31 188 SER A CA 1
ATOM 1544 C C . SER A 1 188 ? -32.412 -23.583 15.035 1.00 52.31 188 SER A C 1
ATOM 1546 O O . SER A 1 188 ? -32.389 -24.802 15.217 1.00 52.31 188 SER A O 1
ATOM 1548 N N . GLU A 1 189 ? -32.767 -23.050 13.867 1.00 46.09 189 GLU A N 1
ATOM 1549 C CA . GLU A 1 189 ? -32.848 -23.875 12.662 1.00 46.09 189 GLU A CA 1
ATOM 1550 C C . GLU A 1 189 ? -31.453 -24.430 12.349 1.00 46.09 189 GLU A C 1
ATOM 1552 O O . GLU A 1 189 ? -30.473 -23.692 12.226 1.00 46.09 189 GLU A O 1
ATOM 1557 N N . ASN A 1 190 ? -31.362 -25.759 12.288 1.00 48.72 190 ASN A N 1
ATOM 1558 C CA . ASN A 1 190 ? -30.139 -26.501 12.014 1.00 48.72 190 ASN A CA 1
ATOM 1559 C C . ASN A 1 190 ? -29.604 -26.151 10.619 1.00 48.72 190 ASN A C 1
ATOM 1561 O O . ASN A 1 190 ? -29.958 -26.788 9.627 1.00 48.72 190 ASN A O 1
ATOM 1565 N N . SER A 1 191 ? -28.682 -25.195 10.544 1.00 50.28 191 SER A N 1
ATOM 1566 C CA . SER A 1 191 ? -27.806 -25.076 9.385 1.00 50.28 191 SER A CA 1
ATOM 1567 C C . SER A 1 191 ? -26.800 -26.233 9.424 1.00 50.28 191 SER A C 1
ATOM 1569 O O . SER A 1 191 ? -25.828 -26.219 10.176 1.00 50.28 191 SER A O 1
ATOM 1571 N N . SER A 1 192 ? -27.067 -27.275 8.632 1.00 53.47 192 SER A N 1
ATOM 1572 C CA . SER A 1 192 ? -26.101 -28.329 8.281 1.00 53.47 192 SER A CA 1
ATOM 1573 C C . SER A 1 192 ? -25.593 -29.225 9.432 1.00 53.47 192 SER A C 1
ATOM 1575 O O . SER A 1 192 ? -24.392 -29.421 9.604 1.00 53.47 192 SER A O 1
ATOM 1577 N N . SER A 1 193 ? -26.499 -29.836 10.210 1.00 47.78 193 SER A N 1
ATOM 1578 C CA . SER A 1 193 ? -26.183 -30.980 11.103 1.00 47.78 193 SER A CA 1
ATOM 1579 C C . SER A 1 193 ? -25.069 -30.767 12.151 1.00 47.78 193 SER A C 1
ATOM 1581 O O . SER A 1 193 ? -24.535 -31.735 12.693 1.00 47.78 193 SER A O 1
ATOM 1583 N N . ARG A 1 194 ? -24.707 -29.519 12.479 1.00 48.53 194 ARG A N 1
ATOM 1584 C CA . ARG A 1 194 ? -23.723 -29.210 13.525 1.00 48.53 194 ARG A CA 1
ATOM 1585 C C . ARG A 1 194 ? -24.403 -28.583 14.734 1.00 48.53 194 ARG A C 1
ATOM 1587 O O . ARG A 1 194 ? -25.124 -27.598 14.618 1.00 48.53 194 ARG A O 1
ATOM 1594 N N . SER A 1 195 ? -24.127 -29.150 15.903 1.00 43.94 195 SER A N 1
ATOM 1595 C CA . SER A 1 195 ? -24.480 -28.576 17.197 1.00 43.94 195 SER A CA 1
ATOM 1596 C C . SER A 1 195 ? -23.798 -27.214 17.345 1.00 43.94 195 SER A C 1
ATOM 1598 O O . SER A 1 195 ? -22.568 -27.131 17.330 1.00 43.94 195 SER A O 1
ATOM 1600 N N . PHE A 1 196 ? -24.576 -26.143 17.488 1.00 51.84 196 PHE A N 1
ATOM 1601 C CA . PHE A 1 196 ? -24.032 -24.818 17.771 1.00 51.84 196 PHE A CA 1
ATOM 1602 C C . PHE A 1 196 ? -23.612 -24.740 19.242 1.00 51.84 196 PHE A C 1
ATOM 1604 O O . PHE A 1 196 ? -24.446 -24.815 20.145 1.00 51.84 196 PHE A O 1
ATOM 1611 N N . ASN A 1 197 ? -22.311 -24.581 19.489 1.00 44.44 197 ASN A N 1
ATOM 1612 C CA . ASN A 1 197 ? -21.797 -24.243 20.812 1.00 44.44 197 ASN A CA 1
ATOM 1613 C C . ASN A 1 197 ? -21.843 -22.724 20.976 1.00 44.44 197 ASN A C 1
ATOM 1615 O O . ASN A 1 197 ? -21.056 -21.996 20.374 1.00 44.44 197 ASN A O 1
ATOM 1619 N N . PHE A 1 198 ? -22.789 -22.248 21.779 1.00 49.91 198 PHE A N 1
ATOM 1620 C CA . PHE A 1 198 ? -22.945 -20.827 22.061 1.00 49.91 198 PHE A CA 1
ATOM 1621 C C . PHE A 1 198 ? -22.031 -20.417 23.213 1.00 49.91 198 PHE A C 1
ATOM 1623 O O . PHE A 1 198 ? -22.189 -20.880 24.344 1.00 49.91 198 PHE A O 1
ATOM 1630 N N . PHE A 1 199 ? -21.102 -19.511 22.931 1.00 43.69 199 PHE A N 1
ATOM 1631 C CA . PHE A 1 199 ? -20.228 -18.907 23.927 1.00 43.69 199 PHE A CA 1
ATOM 1632 C C . PHE A 1 199 ? -20.642 -17.454 24.155 1.00 43.69 199 PHE A C 1
ATOM 1634 O O . PHE A 1 199 ? -20.865 -16.694 23.217 1.00 43.69 199 PHE A O 1
ATOM 1641 N N . THR A 1 200 ? -20.769 -17.064 25.422 1.00 41.56 200 THR A N 1
ATOM 1642 C CA . THR A 1 200 ? -20.974 -15.664 25.805 1.00 41.56 200 THR A CA 1
ATOM 1643 C C . THR A 1 200 ? -19.602 -15.018 25.941 1.00 41.56 200 THR A C 1
ATOM 1645 O O . THR A 1 200 ? -18.931 -15.231 26.951 1.00 41.56 200 THR A O 1
ATOM 1648 N N . TYR A 1 201 ? -19.169 -14.266 24.933 1.00 37.94 201 TYR A N 1
ATOM 1649 C CA . TYR A 1 201 ? -17.926 -13.502 25.001 1.00 37.94 201 TYR A CA 1
ATOM 1650 C C . TYR A 1 201 ? -18.189 -12.122 25.609 1.00 37.94 201 TYR A C 1
ATOM 1652 O O . TYR A 1 201 ? -19.184 -11.474 25.290 1.00 37.94 201 TYR A O 1
ATOM 1660 N N . LEU A 1 202 ? -17.299 -11.689 26.503 1.00 38.34 202 LEU A N 1
ATOM 1661 C CA . LEU A 1 202 ? -17.143 -10.274 26.823 1.00 38.34 202 LEU A CA 1
ATOM 1662 C C . LEU A 1 202 ? -16.359 -9.667 25.661 1.00 38.34 202 LEU A C 1
ATOM 1664 O O . LEU A 1 202 ? -15.194 -10.015 25.470 1.00 38.34 202 LEU A O 1
ATOM 1668 N N . VAL A 1 203 ? -17.012 -8.818 24.868 1.00 34.97 203 VAL A N 1
ATOM 1669 C CA . VAL A 1 203 ? -16.306 -7.943 23.930 1.00 34.97 203 VAL A CA 1
ATOM 1670 C C . VAL A 1 203 ? -15.597 -6.910 24.795 1.00 34.97 203 VAL A C 1
ATOM 1672 O O . VAL A 1 203 ? -16.233 -6.045 25.391 1.00 34.97 203 VAL A O 1
ATOM 1675 N N . LYS A 1 204 ? -14.295 -7.108 24.970 1.00 28.64 204 LYS A N 1
ATOM 1676 C CA . LYS A 1 204 ? -13.387 -6.090 25.473 1.00 28.64 204 LYS A CA 1
ATOM 1677 C C . LYS A 1 204 ? -12.722 -5.538 24.219 1.00 28.64 204 LYS A C 1
ATOM 1679 O O . LYS A 1 204 ? -11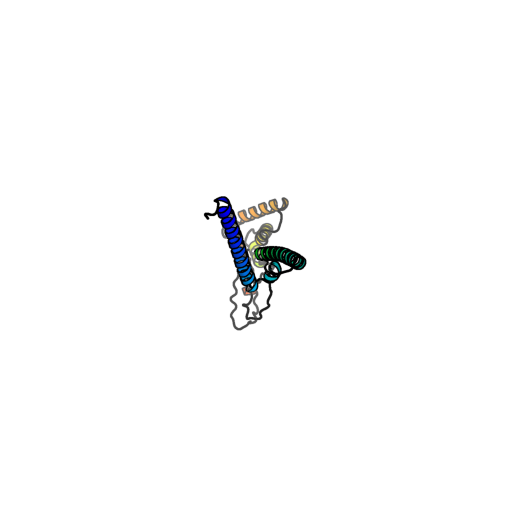.795 -6.175 23.719 1.00 28.64 204 LYS A O 1
ATOM 1684 N N . ASP A 1 205 ? -13.318 -4.491 23.659 1.00 33.06 205 ASP A N 1
ATOM 1685 C CA . ASP A 1 205 ? -12.654 -3.674 22.640 1.00 33.06 205 ASP A CA 1
ATOM 1686 C C . ASP A 1 205 ? -11.553 -2.840 23.310 1.00 33.06 205 ASP A C 1
ATOM 1688 O O . ASP A 1 205 ? -11.795 -2.366 24.447 1.00 33.06 205 ASP A O 1
#

Secondary structure (DSSP, 8-state):
-PPPHHHHHHHHHHHHHHHHHHHHHHHHHHHHHHHHHSS-TTHHHHHHS-HHHHHHHHHHHHHHHHHHHHHHHHHHHHHHTT-PPP--------PPPPP-----S--S-HHHHHHHHHHS---HHHHHHHHHHHH--TT--PPPHHHHHHHHHHHHHHHHHHHH-TT--HHHHHHHHS--GGGT-S----STT------------

Foldseek 3Di:
DDDDPVVVVVVVVVVVVVVVVVVVVVVLVVVLVVQVPDPDPLSNQLSVDDPVSVVVSVVVVVVVVVVVVVVVVVVVVVVVVPDDDDDDDDDDDDDDDDDDDDFDPDQFDPVVVVVCVVPHVDDPLLVVLLCCVVVDDPPDDDDDPVVVVSNVVNVVVVVVRCVVVVVDDSVVRSVVGGDDCVVVPPDDDDPPPDDDDDDDDDPPD

Radius of gyration: 47.99 Å; chains: 1; bounding box: 115×51×108 Å

pLDDT: mean 78.08, std 15.66, range [28.64, 97.0]

InterPro domains:
  IPR001873 Epithelial sodium channel [PF00858] (37-178)

Organism: Loa loa (NCBI:txid7209)